Protein AF-A0A0N8TEY8-F1 (afdb_monomer_lite)

Sequence (228 aa):
MINLPGYLAIRTINGRNGEFNVGRLSTSIGEFVIKDALLDQYPEGKYRGDFAITEIRPSYYTNGGRLVVEIRARLDTRDTTSRMKRVLEQSGLKVAVLRASVDTARREDWILDQVDRGVDVLITNPELVKTGLDLLDFPTIAFMQTGYNVYTVQQAARRSWRIGQKQDVRVIFFGYIGSSQITCLQLMAKKIAVSQSTSGDVPESGLDSLNQDGDSVEMALARQIINA

pLDDT: mean 83.84, std 11.16, range [43.53, 95.44]

Foldseek 3Di:
DDKFWWKWFWDWDQDPVGIAIKIWTQTPVGIATEDDRVSRVDDGDMDTDIWAWPDWDWDWDDDPNDIDIGIHTYTPDPPCVVVVCVVVVVVVFAEDEDDPVQDLVCSQVVVVVCVVVVGPYYHYDLVSQLDDAADCVCLEAEAAAQPQDLSSNVSSQCRNPDPPRDDHHHYHYDDDPPDVRLVSLLVSLVVNCVVCLVVVHHPDDPSVVSVPPDDDPSRVVVVVVVVD

Organism: NCBI:txid251720

Secondary structure (DSSP, 8-state):
-EEEEEEEEEEEEEETTEEEEEEEEEETTEEEEE--GGGGGS-SEEEEEEEEEEEEEEEEEEETTEEEEEEEEEEPP--HHHHHHHHHHHTT--EEEE-TTS-GGGHHHHHHHHHHTT-SEEEE-HHHHSSS---TT--EEEES---S-HHHHHHHHTSSSSTT--SPPEEEE---TTSHHHHHHHHHHHHHHHHHHHTT----STTGGG--S---HHHHHHHHHHT-

InterPro domains:
  IPR021693 Protein of unknown function DUF3275 [PF11679] (2-77)
  IPR027417 P-loop containing nucleoside triphosphate hydrolase [G3DSA:3.40.50.300] (59-199)
  IPR027417 P-loop containing nucleoside triphosphate hydrolase [SSF52540] (76-211)

Structure (mmCIF, N/CA/C/O backbone):
data_AF-A0A0N8TEY8-F1
#
_entry.id   AF-A0A0N8TEY8-F1
#
loop_
_atom_site.group_PDB
_atom_site.id
_atom_site.type_symbol
_atom_site.label_atom_id
_atom_site.label_alt_id
_atom_site.label_comp_id
_atom_site.label_asym_id
_atom_site.label_entity_id
_atom_site.label_seq_id
_atom_site.pdbx_PDB_ins_code
_atom_site.Cartn_x
_atom_site.Cartn_y
_atom_site.Cartn_z
_atom_site.occupancy
_atom_site.B_iso_or_equiv
_atom_site.auth_seq_id
_atom_site.auth_comp_id
_atom_site.auth_asym_id
_atom_site.auth_atom_id
_atom_site.pdbx_PDB_model_num
ATOM 1 N N . MET A 1 1 ? 0.707 11.554 -14.273 1.00 69.00 1 MET A N 1
ATOM 2 C CA . MET A 1 1 ? 0.506 10.100 -14.433 1.00 69.00 1 MET A CA 1
ATOM 3 C C . MET A 1 1 ? -0.574 9.893 -15.477 1.00 69.00 1 MET A C 1
ATOM 5 O O . MET A 1 1 ? -1.641 10.477 -15.332 1.00 69.00 1 MET A O 1
ATOM 9 N N . ILE A 1 2 ? -0.278 9.148 -16.540 1.00 82.06 2 ILE A N 1
ATOM 10 C CA . ILE A 1 2 ? -1.208 8.876 -17.645 1.00 82.06 2 ILE A CA 1
ATOM 11 C C . ILE A 1 2 ? -1.403 7.359 -17.712 1.00 82.06 2 ILE A C 1
ATOM 13 O O . ILE A 1 2 ? -0.417 6.635 -17.810 1.00 82.06 2 ILE A O 1
ATOM 17 N N . ASN A 1 3 ? -2.646 6.879 -17.645 1.00 81.69 3 ASN A N 1
ATOM 18 C CA . ASN A 1 3 ? -2.967 5.458 -17.800 1.00 81.69 3 ASN A CA 1
ATOM 19 C C . ASN A 1 3 ? -3.354 5.182 -19.245 1.00 81.69 3 ASN A C 1
ATOM 21 O O . ASN A 1 3 ? -4.289 5.803 -19.752 1.00 81.69 3 ASN A O 1
ATOM 25 N N . LEU A 1 4 ? -2.646 4.263 -19.897 1.00 84.38 4 LEU A N 1
ATOM 26 C CA . LEU A 1 4 ? -2.875 3.952 -21.302 1.00 84.38 4 LEU A CA 1
ATOM 27 C C . LEU A 1 4 ? -2.930 2.445 -21.546 1.00 84.38 4 LEU A C 1
ATOM 29 O O . LEU A 1 4 ? -2.025 1.731 -21.102 1.00 84.38 4 LEU A O 1
ATOM 33 N N . PRO A 1 5 ? -3.932 1.958 -22.296 1.00 85.56 5 PRO A N 1
ATOM 34 C CA . PRO A 1 5 ? -3.930 0.586 -22.771 1.00 85.56 5 PRO A CA 1
ATOM 35 C C . PRO A 1 5 ? -2.787 0.383 -23.769 1.00 85.56 5 PRO A C 1
ATOM 37 O O . PRO A 1 5 ? -2.484 1.254 -24.593 1.00 85.56 5 PRO A O 1
ATOM 40 N N . GLY A 1 6 ? -2.159 -0.787 -23.724 1.00 90.44 6 GLY A N 1
ATOM 41 C CA . GLY A 1 6 ? -1.046 -1.095 -24.609 1.00 90.44 6 GLY A CA 1
ATOM 42 C C . GLY A 1 6 ? -0.527 -2.522 -24.510 1.00 90.44 6 GLY A C 1
ATOM 43 O O . GLY A 1 6 ? -1.145 -3.413 -23.916 1.00 90.44 6 GLY A O 1
ATOM 44 N N . TYR A 1 7 ? 0.646 -2.717 -25.103 1.00 92.94 7 TYR A N 1
ATOM 45 C CA . TYR A 1 7 ? 1.414 -3.955 -25.046 1.00 92.94 7 TYR A CA 1
ATOM 46 C C . TYR A 1 7 ? 2.829 -3.659 -24.557 1.00 92.94 7 TYR A C 1
ATOM 48 O O . TYR A 1 7 ? 3.525 -2.829 -25.138 1.00 92.94 7 TYR A O 1
ATOM 56 N N . LEU A 1 8 ? 3.266 -4.360 -23.516 1.00 92.81 8 LEU A N 1
ATOM 57 C CA . LEU A 1 8 ? 4.643 -4.361 -23.040 1.00 92.81 8 LEU A CA 1
ATOM 58 C C . LEU A 1 8 ? 5.326 -5.639 -23.527 1.00 92.81 8 LEU A C 1
ATOM 60 O O . LEU A 1 8 ? 4.990 -6.737 -23.087 1.00 92.81 8 LEU A O 1
ATOM 64 N N . ALA A 1 9 ? 6.271 -5.500 -24.450 1.00 95.06 9 ALA A N 1
ATOM 65 C CA . ALA A 1 9 ? 7.142 -6.589 -24.872 1.00 95.06 9 ALA A CA 1
ATOM 66 C C . ALA A 1 9 ? 8.411 -6.574 -24.016 1.00 95.06 9 ALA A C 1
ATOM 68 O O . ALA A 1 9 ? 9.166 -5.607 -24.072 1.00 95.06 9 ALA A O 1
ATOM 69 N N . ILE A 1 10 ? 8.637 -7.622 -23.232 1.00 94.69 10 ILE A N 1
ATOM 70 C CA . ILE A 1 10 ? 9.832 -7.797 -22.403 1.00 94.69 10 ILE A CA 1
ATOM 71 C C . ILE A 1 10 ? 10.783 -8.737 -23.136 1.00 94.69 10 ILE A C 1
ATOM 73 O O . ILE A 1 10 ? 10.339 -9.774 -23.625 1.00 94.69 10 ILE A O 1
ATOM 77 N N . ARG A 1 11 ? 12.062 -8.366 -23.218 1.00 93.12 11 ARG A N 1
ATOM 78 C CA . ARG A 1 11 ? 13.148 -9.206 -23.740 1.00 93.12 11 ARG A CA 1
ATOM 79 C C . ARG A 1 11 ? 14.303 -9.257 -22.757 1.00 93.12 11 ARG A C 1
ATOM 81 O O . ARG A 1 11 ? 14.664 -8.211 -22.208 1.00 93.12 11 ARG A O 1
ATOM 88 N N . THR A 1 12 ? 14.910 -10.426 -22.611 1.00 91.25 12 THR A N 1
ATOM 89 C CA . THR A 1 12 ? 16.124 -10.588 -21.812 1.00 91.25 12 THR A CA 1
ATOM 90 C C . THR A 1 12 ? 17.348 -10.233 -22.655 1.00 91.25 12 THR A C 1
ATOM 92 O O . THR A 1 12 ? 17.503 -10.672 -23.795 1.00 91.25 12 THR A O 1
ATOM 95 N N . ILE A 1 13 ? 18.216 -9.379 -22.116 1.00 87.88 13 ILE A N 1
ATOM 96 C CA . ILE A 1 13 ? 19.463 -8.947 -22.745 1.00 87.88 13 ILE A CA 1
ATOM 97 C C . ILE A 1 13 ? 20.633 -9.446 -21.906 1.00 87.88 13 ILE A C 1
ATOM 99 O O . ILE A 1 13 ? 20.712 -9.199 -20.705 1.00 87.88 13 ILE A O 1
ATOM 103 N N . ASN A 1 14 ? 21.583 -10.092 -22.577 1.00 85.25 14 ASN A N 1
ATOM 104 C CA . ASN A 1 14 ? 22.849 -10.500 -21.989 1.00 85.25 14 ASN A CA 1
ATOM 105 C C . ASN A 1 14 ? 23.815 -9.310 -21.923 1.00 85.25 14 ASN A C 1
ATOM 107 O O . ASN A 1 14 ? 24.367 -8.876 -22.938 1.00 85.25 14 ASN A O 1
ATOM 111 N N . GLY A 1 15 ? 23.976 -8.745 -20.727 1.00 78.44 15 GLY A N 1
ATOM 112 C CA . GLY A 1 15 ? 24.878 -7.632 -20.453 1.00 78.44 15 GLY A CA 1
ATOM 113 C C . GLY A 1 15 ? 26.229 -8.068 -19.899 1.00 78.44 15 GLY A C 1
ATOM 114 O O . GLY A 1 15 ? 26.442 -9.207 -19.497 1.00 78.44 15 GLY A O 1
ATOM 115 N N . ARG A 1 16 ? 27.145 -7.100 -19.784 1.00 76.25 16 ARG A N 1
ATOM 116 C CA . ARG A 1 16 ? 28.464 -7.302 -19.157 1.00 76.25 16 ARG A CA 1
ATOM 117 C C . ARG A 1 16 ? 28.375 -7.751 -17.689 1.00 76.25 16 ARG A C 1
ATOM 119 O O . ARG A 1 16 ? 29.285 -8.416 -17.214 1.00 76.25 16 ARG A O 1
ATOM 126 N N . ASN A 1 17 ? 27.292 -7.386 -17.001 1.00 77.12 17 ASN A N 1
ATOM 127 C CA . ASN A 1 17 ? 27.056 -7.677 -15.583 1.00 77.12 17 ASN A CA 1
ATOM 128 C C . ASN A 1 17 ? 26.003 -8.784 -15.365 1.00 77.12 17 ASN A C 1
ATOM 130 O O . ASN A 1 17 ? 25.487 -8.905 -14.259 1.00 77.12 17 ASN A O 1
ATOM 134 N N . GLY A 1 18 ? 25.666 -9.556 -16.404 1.00 80.12 18 GLY A N 1
ATOM 135 C CA . GLY A 1 18 ? 24.629 -10.590 -16.360 1.00 80.12 18 GLY A CA 1
ATOM 136 C C . GLY A 1 18 ? 23.386 -10.250 -17.182 1.00 80.12 18 GLY A C 1
ATOM 137 O O . GLY A 1 18 ? 23.342 -9.243 -17.899 1.00 80.12 18 GLY A O 1
ATOM 138 N N . GLU A 1 19 ? 22.393 -11.130 -17.100 1.00 85.19 19 GLU A N 1
ATOM 139 C CA . GLU A 1 19 ? 21.104 -10.989 -17.776 1.00 85.19 19 GLU A CA 1
ATOM 140 C C . GLU A 1 19 ? 20.237 -9.925 -17.102 1.00 85.19 19 GLU A C 1
ATOM 142 O O . GLU A 1 19 ? 20.157 -9.853 -15.877 1.00 85.19 19 GLU A O 1
ATOM 147 N N . PHE A 1 20 ? 19.587 -9.095 -17.913 1.00 86.50 20 PHE A N 1
ATOM 148 C CA . PHE A 1 20 ? 18.603 -8.118 -17.454 1.00 86.50 20 PHE A CA 1
ATOM 149 C C . PHE A 1 20 ? 17.497 -7.951 -18.494 1.00 86.50 20 PHE A C 1
ATOM 151 O O . PHE A 1 20 ? 17.720 -8.109 -19.697 1.00 86.50 20 PHE A O 1
ATOM 158 N N . ASN A 1 21 ? 16.304 -7.586 -18.047 1.00 89.69 21 ASN A N 1
ATOM 159 C CA . ASN A 1 21 ? 15.139 -7.421 -18.898 1.00 89.69 21 ASN A CA 1
ATOM 160 C C . ASN A 1 21 ? 14.963 -5.969 -19.349 1.00 89.69 21 ASN A C 1
ATOM 162 O O . ASN A 1 21 ? 15.051 -5.013 -18.576 1.00 89.69 21 ASN A O 1
ATOM 166 N N . VAL A 1 22 ? 14.647 -5.799 -20.633 1.00 90.06 22 VAL A N 1
ATOM 167 C CA . VAL A 1 22 ? 14.260 -4.511 -21.220 1.00 90.06 22 VAL A CA 1
ATOM 168 C C . VAL A 1 22 ? 12.859 -4.616 -21.797 1.00 90.06 22 VAL A C 1
ATOM 170 O O . VAL A 1 22 ? 12.526 -5.567 -22.504 1.00 90.06 22 VAL A O 1
ATOM 173 N N . GLY A 1 23 ? 12.037 -3.613 -21.501 1.00 93.31 23 GLY A N 1
ATOM 174 C CA . GLY A 1 23 ? 10.658 -3.526 -21.954 1.00 93.31 23 GLY A CA 1
ATOM 175 C C . GLY A 1 23 ? 10.503 -2.540 -23.108 1.00 93.31 23 GLY A C 1
ATOM 176 O O . GLY A 1 23 ? 11.083 -1.456 -23.094 1.00 93.31 23 GLY A O 1
ATOM 177 N N . ARG A 1 24 ? 9.671 -2.876 -24.091 1.00 94.88 24 ARG A N 1
ATOM 178 C CA . ARG A 1 24 ? 9.168 -1.940 -25.102 1.00 94.88 24 ARG A CA 1
ATOM 179 C C . ARG A 1 24 ? 7.660 -1.823 -24.947 1.00 94.88 24 ARG A C 1
ATOM 181 O O . ARG A 1 24 ? 6.934 -2.790 -25.175 1.00 94.88 24 ARG A O 1
ATOM 188 N N . LEU A 1 25 ? 7.208 -0.652 -24.519 1.00 93.94 25 LEU A N 1
ATOM 189 C CA . LEU A 1 25 ? 5.806 -0.337 -24.300 1.00 93.94 25 LEU A CA 1
ATOM 190 C C . LEU A 1 25 ? 5.230 0.315 -25.558 1.00 93.94 25 LEU A C 1
ATOM 192 O O . LEU A 1 25 ? 5.693 1.372 -25.966 1.00 93.94 25 LEU A O 1
ATOM 196 N N . SER A 1 26 ? 4.215 -0.299 -26.155 1.00 94.75 26 SER A N 1
ATOM 197 C CA . SER A 1 26 ? 3.462 0.243 -27.293 1.00 94.75 26 SER A CA 1
ATOM 198 C C . SER A 1 26 ? 2.074 0.676 -26.830 1.00 94.75 26 SER A C 1
ATOM 200 O O . SER A 1 26 ? 1.320 -0.145 -26.305 1.00 94.75 26 SER A O 1
ATOM 202 N N . THR A 1 27 ? 1.735 1.949 -27.024 1.00 92.81 27 THR A N 1
ATOM 203 C CA . THR A 1 27 ? 0.442 2.549 -26.643 1.00 92.81 27 THR A CA 1
ATOM 204 C C . THR A 1 27 ? -0.126 3.379 -27.792 1.00 92.81 27 THR A C 1
ATOM 206 O O . THR A 1 27 ? 0.544 3.593 -28.801 1.00 92.81 27 THR A O 1
ATOM 209 N N . SER A 1 28 ? -1.343 3.900 -27.628 1.00 89.81 28 SER A N 1
ATOM 210 C CA . SER A 1 28 ? -1.969 4.806 -28.601 1.00 89.81 28 SER A CA 1
ATOM 211 C C . SER A 1 28 ? -1.199 6.110 -28.840 1.00 89.81 28 SER A C 1
ATOM 213 O O . SER A 1 28 ? -1.369 6.716 -29.893 1.00 89.81 28 SER A O 1
ATOM 215 N N . ILE A 1 29 ? -0.363 6.547 -27.893 1.00 89.00 29 ILE A N 1
ATOM 216 C CA . ILE A 1 29 ? 0.402 7.800 -28.005 1.00 89.00 29 ILE A CA 1
ATOM 217 C C . ILE A 1 29 ? 1.840 7.584 -28.497 1.00 89.00 29 ILE A C 1
ATOM 219 O O . ILE A 1 29 ? 2.580 8.553 -28.649 1.00 89.00 29 ILE A O 1
ATOM 223 N N . GLY A 1 30 ? 2.254 6.331 -28.714 1.00 90.38 30 GLY A N 1
ATOM 224 C CA . GLY A 1 30 ? 3.584 5.996 -29.216 1.00 90.38 30 GLY A CA 1
ATOM 225 C C . GLY A 1 30 ? 4.227 4.778 -28.557 1.00 90.38 30 GLY A C 1
ATOM 226 O O . GLY A 1 30 ? 3.621 4.070 -27.742 1.00 90.38 30 GLY A O 1
ATOM 227 N N . GLU A 1 31 ? 5.485 4.553 -28.938 1.00 93.31 31 GLU A N 1
ATOM 228 C CA . GLU A 1 31 ? 6.351 3.510 -28.395 1.00 93.31 31 GLU A CA 1
ATOM 229 C C . GLU A 1 31 ? 7.403 4.086 -27.448 1.00 93.31 31 GLU A C 1
ATOM 231 O O . GLU A 1 31 ? 8.079 5.068 -27.761 1.00 93.31 31 GLU A O 1
ATOM 236 N N . PHE A 1 32 ? 7.595 3.416 -26.316 1.00 94.12 32 PHE A N 1
ATOM 237 C CA . PHE A 1 32 ? 8.508 3.837 -25.265 1.00 94.12 32 PHE A CA 1
ATOM 238 C C . PHE A 1 32 ? 9.402 2.686 -24.812 1.00 94.12 32 PHE A C 1
ATOM 240 O O . PHE A 1 32 ? 8.958 1.544 -24.673 1.00 94.12 32 PHE A O 1
ATOM 247 N N . VAL A 1 33 ? 10.665 2.993 -24.528 1.00 93.81 33 VAL A N 1
ATOM 248 C CA . VAL A 1 33 ? 11.601 2.051 -23.907 1.00 93.81 33 VAL A CA 1
ATOM 249 C C . VAL A 1 33 ? 11.453 2.117 -22.388 1.00 93.81 33 VAL A C 1
ATOM 251 O O . VAL A 1 33 ? 11.553 3.188 -21.788 1.00 93.81 33 VAL A O 1
ATOM 254 N N . ILE A 1 34 ? 11.250 0.965 -21.758 1.00 91.38 34 ILE A N 1
ATOM 255 C CA . ILE A 1 34 ? 11.172 0.800 -20.309 1.00 91.38 34 ILE A CA 1
ATOM 256 C C . ILE A 1 34 ? 12.443 0.088 -19.844 1.00 91.38 34 ILE A C 1
ATOM 258 O O . ILE A 1 34 ? 12.718 -1.045 -20.240 1.00 91.38 34 ILE A O 1
ATOM 262 N N . LYS A 1 35 ? 13.220 0.763 -18.997 1.00 86.50 35 LYS A N 1
ATOM 263 C CA . LYS A 1 35 ? 14.381 0.193 -18.301 1.00 86.50 35 LYS A CA 1
ATOM 264 C C . LYS A 1 35 ? 14.139 0.343 -16.808 1.00 86.50 35 LYS A C 1
ATOM 266 O O . LYS A 1 35 ? 14.416 1.399 -16.243 1.00 86.50 35 LYS A O 1
ATOM 271 N N . ASP A 1 36 ? 13.556 -0.692 -16.223 1.00 82.31 36 ASP A N 1
ATOM 272 C CA . ASP A 1 36 ? 13.189 -0.761 -14.814 1.00 82.31 36 ASP A CA 1
ATOM 273 C C . ASP A 1 36 ? 13.592 -2.139 -14.280 1.00 82.31 36 ASP A C 1
ATOM 275 O O . ASP A 1 36 ? 13.306 -3.145 -14.926 1.00 82.31 36 ASP A O 1
ATOM 279 N N . ALA A 1 37 ? 14.243 -2.181 -13.117 1.00 78.12 37 ALA A N 1
ATOM 280 C CA . ALA A 1 37 ? 14.671 -3.426 -12.476 1.00 78.12 37 ALA A CA 1
ATOM 281 C C . ALA A 1 37 ? 13.483 -4.339 -12.120 1.00 78.12 37 ALA A C 1
ATOM 283 O O . ALA A 1 37 ? 13.629 -5.551 -11.997 1.00 78.12 37 ALA A O 1
ATOM 284 N N . LEU A 1 38 ? 12.273 -3.785 -11.994 1.00 77.75 38 LEU A N 1
ATOM 285 C CA . LEU A 1 38 ? 11.064 -4.584 -11.796 1.00 77.75 38 LEU A CA 1
ATOM 286 C C . LEU A 1 38 ? 10.736 -5.483 -12.998 1.00 77.75 38 LEU A C 1
ATOM 288 O O . LEU A 1 38 ? 10.003 -6.457 -12.828 1.00 77.75 38 LEU A O 1
ATOM 292 N N . LEU A 1 39 ? 11.260 -5.191 -14.195 1.00 85.06 39 LEU A N 1
ATOM 293 C CA . LEU A 1 39 ? 11.062 -6.044 -15.371 1.00 85.06 39 LEU A CA 1
ATOM 294 C C . LEU A 1 39 ? 11.750 -7.404 -15.231 1.00 85.06 39 LEU A C 1
ATOM 296 O O . LEU A 1 39 ? 11.280 -8.365 -15.835 1.00 85.06 39 LEU A O 1
ATOM 300 N N . ASP A 1 40 ? 12.798 -7.509 -14.412 1.00 81.88 40 ASP A N 1
ATOM 301 C CA . ASP A 1 40 ? 13.537 -8.760 -14.181 1.00 81.88 40 ASP A CA 1
ATOM 302 C C . ASP A 1 40 ? 12.677 -9.824 -13.474 1.00 81.88 40 ASP A C 1
ATOM 304 O O . ASP A 1 40 ? 12.981 -11.011 -13.511 1.00 81.88 40 ASP A O 1
ATOM 308 N N . GLN A 1 41 ? 11.556 -9.416 -12.871 1.00 81.06 41 GLN A N 1
ATOM 309 C CA . GLN A 1 41 ? 10.598 -10.318 -12.223 1.00 81.06 41 GLN A CA 1
ATOM 310 C C . GLN A 1 41 ? 9.630 -10.989 -13.208 1.00 81.06 41 GLN A C 1
ATOM 312 O O . GLN A 1 41 ? 8.879 -11.882 -12.817 1.00 81.06 41 GLN A O 1
ATOM 317 N N . TYR A 1 42 ? 9.596 -10.544 -14.466 1.00 82.44 42 TYR A N 1
ATOM 318 C CA . TYR A 1 42 ? 8.676 -11.049 -15.480 1.00 82.44 42 TYR A CA 1
ATOM 319 C C . TYR A 1 42 ? 9.434 -11.874 -16.524 1.00 82.44 42 TYR A C 1
ATOM 321 O O . TYR A 1 42 ? 10.459 -11.413 -17.024 1.00 82.44 42 TYR A O 1
ATOM 329 N N . PRO A 1 43 ? 8.923 -13.054 -16.920 1.00 85.06 43 PRO A N 1
ATOM 330 C CA . PRO A 1 43 ? 9.484 -13.803 -18.040 1.00 85.06 43 PRO A CA 1
ATOM 331 C C . PRO A 1 43 ? 9.506 -12.987 -19.341 1.00 85.06 43 PRO A C 1
ATOM 333 O O . PRO A 1 43 ? 8.655 -12.116 -19.556 1.00 85.06 43 PRO A O 1
ATOM 336 N N . GLU A 1 44 ? 10.431 -13.304 -20.246 1.00 92.00 44 GLU A N 1
ATOM 337 C CA . GLU A 1 44 ? 10.402 -12.770 -21.611 1.00 92.00 44 GLU A CA 1
ATOM 338 C C . GLU A 1 44 ? 9.060 -13.102 -22.287 1.00 92.00 44 GLU A C 1
ATOM 340 O O . GLU A 1 44 ? 8.557 -14.225 -22.217 1.00 92.00 44 GLU A O 1
ATOM 345 N N . GLY A 1 45 ? 8.441 -12.102 -22.919 1.00 90.94 45 GLY A N 1
ATOM 346 C CA . GLY A 1 45 ? 7.111 -12.260 -23.493 1.00 90.94 45 GLY A CA 1
ATOM 347 C C . GLY A 1 45 ? 6.393 -10.948 -23.789 1.00 90.94 45 GLY A C 1
ATOM 348 O O . GLY A 1 45 ? 6.920 -9.851 -23.600 1.00 90.94 45 GLY A O 1
ATOM 349 N N . LYS A 1 46 ? 5.156 -11.064 -24.282 1.00 91.31 46 LYS A N 1
ATOM 350 C CA . LYS A 1 46 ? 4.274 -9.924 -24.562 1.00 91.31 46 LYS A CA 1
ATOM 351 C C . LYS A 1 46 ? 3.141 -9.874 -23.545 1.00 91.31 46 LYS A C 1
ATOM 353 O O . LYS A 1 46 ? 2.370 -10.820 -23.422 1.00 91.31 46 LYS A O 1
ATOM 358 N N . TYR A 1 47 ? 2.999 -8.730 -22.892 1.00 88.50 47 TYR A N 1
ATOM 359 C CA . TYR A 1 47 ? 2.014 -8.485 -21.848 1.00 88.50 47 TYR A CA 1
ATOM 360 C C . TYR A 1 47 ? 1.046 -7.399 -22.30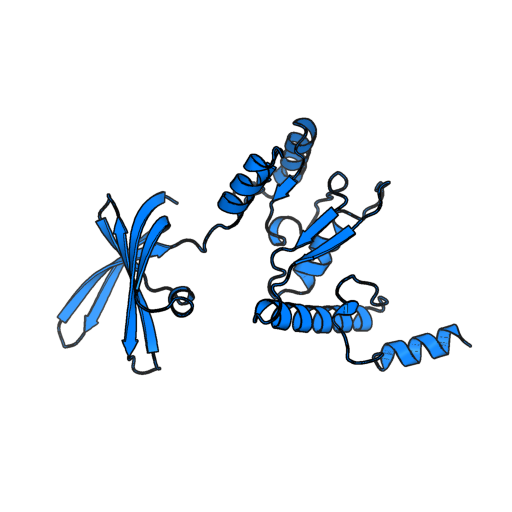0 1.00 88.50 47 TYR A C 1
ATOM 362 O O . TYR A 1 47 ? 1.453 -6.271 -22.569 1.00 88.50 47 TYR A O 1
ATOM 370 N N . ARG A 1 48 ? -0.245 -7.723 -22.385 1.00 89.44 48 ARG A N 1
ATOM 371 C CA . ARG A 1 48 ? -1.301 -6.743 -22.669 1.00 89.44 48 ARG A CA 1
ATOM 372 C C . ARG A 1 48 ? -1.851 -6.185 -21.359 1.00 89.44 48 ARG A C 1
ATOM 374 O O . ARG A 1 48 ? -2.087 -6.949 -20.424 1.00 89.44 48 ARG A O 1
ATOM 381 N N . GLY A 1 49 ? -2.099 -4.882 -21.300 1.00 84.50 49 GLY A N 1
ATOM 382 C CA . GLY A 1 49 ? -2.729 -4.270 -20.134 1.00 84.50 49 GLY A CA 1
ATOM 383 C C . GLY A 1 49 ? -2.810 -2.755 -20.210 1.00 84.50 49 GLY A C 1
ATOM 384 O O . GLY A 1 49 ? -2.442 -2.153 -21.218 1.00 84.50 49 GLY A O 1
ATOM 385 N N . ASP A 1 50 ? -3.286 -2.168 -19.118 1.00 82.25 50 ASP A N 1
ATOM 386 C CA . ASP A 1 50 ? -3.226 -0.731 -18.880 1.00 82.25 50 ASP A CA 1
ATOM 387 C C . ASP A 1 50 ? -1.935 -0.402 -18.132 1.00 82.25 50 ASP A C 1
ATOM 389 O O . ASP A 1 50 ? -1.630 -0.998 -17.093 1.00 82.25 50 ASP A O 1
ATOM 393 N N . PHE A 1 51 ? -1.171 0.542 -18.670 1.00 85.19 51 PHE A N 1
ATOM 394 C CA . PHE A 1 51 ? 0.126 0.943 -18.150 1.00 85.19 51 PHE A CA 1
ATOM 395 C C . PHE A 1 51 ? 0.056 2.375 -17.633 1.00 85.19 51 PHE A C 1
ATOM 397 O O . PHE A 1 51 ? -0.274 3.302 -18.374 1.00 85.19 51 PHE A O 1
ATOM 404 N N . ALA A 1 52 ? 0.380 2.542 -16.353 1.00 84.06 52 ALA A N 1
ATOM 405 C CA . ALA A 1 52 ? 0.522 3.844 -15.726 1.00 84.06 52 ALA A CA 1
ATOM 406 C C . ALA A 1 52 ? 1.902 4.411 -16.063 1.00 84.06 52 ALA A C 1
ATOM 408 O O . ALA A 1 52 ? 2.918 3.888 -15.611 1.00 84.06 52 ALA A O 1
ATOM 409 N N . ILE A 1 53 ? 1.950 5.469 -16.867 1.00 87.75 53 ILE A N 1
ATOM 410 C CA . ILE A 1 53 ? 3.182 6.182 -17.202 1.00 87.75 53 ILE A CA 1
ATOM 411 C C . ILE A 1 53 ? 3.308 7.386 -16.268 1.00 87.75 53 ILE A C 1
ATOM 413 O O . ILE A 1 53 ? 2.449 8.277 -16.246 1.00 87.75 53 ILE A O 1
ATOM 417 N N . THR A 1 54 ? 4.377 7.416 -15.478 1.00 87.88 54 THR A N 1
ATOM 418 C CA . THR A 1 54 ? 4.658 8.520 -14.545 1.00 87.88 54 THR A CA 1
ATOM 419 C C . THR A 1 54 ? 5.465 9.627 -15.205 1.00 87.88 54 THR A C 1
ATOM 421 O O . THR A 1 54 ? 5.225 10.800 -14.929 1.00 87.88 54 THR A O 1
ATOM 424 N N . GLU A 1 55 ? 6.365 9.263 -16.114 1.00 87.81 55 GLU A N 1
ATOM 425 C CA . GLU A 1 55 ? 7.323 10.167 -16.744 1.00 87.81 55 GLU A CA 1
ATOM 426 C C . GLU A 1 55 ? 7.636 9.683 -18.165 1.00 87.81 55 GLU A C 1
ATOM 428 O O . GLU A 1 55 ? 7.831 8.485 -18.377 1.00 87.81 55 GLU A O 1
ATOM 433 N N . ILE A 1 56 ? 7.717 10.610 -19.125 1.00 92.12 56 ILE A N 1
ATOM 434 C CA . ILE A 1 56 ? 8.234 10.370 -20.479 1.00 92.12 56 ILE A CA 1
ATOM 435 C C . ILE A 1 56 ? 9.407 11.321 -20.686 1.00 92.12 56 ILE A C 1
ATOM 437 O O . ILE A 1 56 ? 9.265 12.528 -20.494 1.00 92.12 56 ILE A O 1
ATOM 441 N N . ARG A 1 57 ? 10.564 10.788 -21.081 1.00 92.44 57 ARG A N 1
ATOM 442 C CA . ARG A 1 57 ? 11.774 11.584 -21.302 1.00 92.44 57 ARG A CA 1
ATOM 443 C C . ARG A 1 57 ? 12.619 11.044 -22.453 1.00 92.44 57 ARG A C 1
ATOM 445 O O . ARG A 1 57 ? 12.722 9.824 -22.607 1.00 92.44 57 ARG A O 1
ATOM 452 N N . PRO A 1 58 ? 13.280 11.910 -23.233 1.00 92.50 58 PRO A N 1
ATOM 453 C CA . PRO A 1 58 ? 14.322 11.463 -24.140 1.00 92.50 58 PRO A CA 1
ATOM 454 C C . PRO A 1 58 ? 15.539 10.978 -23.340 1.00 92.50 58 PRO A C 1
ATOM 456 O O . PRO A 1 58 ? 15.885 11.517 -22.288 1.00 92.50 58 PRO A O 1
ATOM 459 N N . SER A 1 59 ? 16.204 9.950 -23.845 1.00 91.19 59 SER A N 1
ATOM 460 C CA . SER A 1 59 ? 17.498 9.484 -23.361 1.00 91.19 59 SER A CA 1
ATOM 461 C C . SER A 1 59 ? 18.390 9.210 -24.558 1.00 91.19 59 SER A C 1
ATOM 463 O O . SER A 1 59 ? 17.913 8.805 -25.615 1.00 91.19 59 SER A O 1
ATOM 465 N N . TYR A 1 60 ? 19.687 9.436 -24.400 1.00 91.25 60 TYR A N 1
ATOM 466 C CA . TYR A 1 60 ? 20.661 9.176 -25.443 1.00 91.25 60 TYR A CA 1
ATOM 467 C C . TYR A 1 60 ? 21.841 8.395 -24.880 1.00 91.25 60 TYR A C 1
ATOM 469 O O . TYR A 1 60 ? 22.187 8.521 -23.704 1.00 91.25 60 TYR A O 1
ATOM 477 N N . TYR A 1 61 ? 22.444 7.563 -25.717 1.00 87.62 61 TYR A N 1
ATOM 478 C CA . TYR A 1 61 ? 23.678 6.859 -25.399 1.00 87.62 61 TYR A CA 1
ATOM 479 C C . TYR A 1 61 ? 24.474 6.590 -26.671 1.00 87.62 61 TYR A C 1
ATOM 481 O O . TYR A 1 61 ? 23.918 6.505 -27.766 1.00 87.62 61 TYR A O 1
ATOM 489 N N . THR A 1 62 ? 25.784 6.435 -26.520 1.00 88.25 62 THR A N 1
ATOM 490 C CA . THR A 1 62 ? 26.669 6.086 -27.629 1.00 88.25 62 THR A CA 1
ATOM 491 C C . THR A 1 62 ? 26.969 4.595 -27.577 1.00 88.25 62 THR A C 1
ATOM 493 O O . THR A 1 62 ? 27.361 4.080 -26.532 1.00 88.25 62 THR A O 1
ATOM 496 N N . ASN A 1 63 ? 26.792 3.891 -28.692 1.00 84.31 63 ASN A N 1
ATOM 497 C CA . ASN A 1 63 ? 27.155 2.480 -28.810 1.00 84.31 63 ASN A CA 1
ATOM 498 C C . ASN A 1 63 ? 27.773 2.208 -30.184 1.00 84.31 63 ASN A C 1
ATOM 500 O O . ASN A 1 63 ? 27.193 2.579 -31.203 1.00 84.31 63 ASN A O 1
ATOM 504 N N . GLY A 1 64 ? 28.954 1.583 -30.218 1.00 82.56 64 GLY A N 1
ATOM 505 C CA . GLY A 1 64 ? 29.646 1.239 -31.468 1.00 82.56 64 GLY A CA 1
ATOM 506 C C . GLY A 1 64 ? 29.873 2.431 -32.409 1.00 82.56 64 GLY A C 1
ATOM 507 O O . GLY A 1 64 ? 29.672 2.305 -33.612 1.00 82.56 64 GLY A O 1
ATOM 508 N N . GLY A 1 65 ? 30.205 3.608 -31.864 1.00 89.50 65 GLY A N 1
ATOM 509 C CA . GLY A 1 65 ? 30.411 4.838 -32.644 1.00 89.50 65 GLY A CA 1
ATOM 510 C C . GLY A 1 65 ? 29.131 5.520 -33.147 1.00 89.50 65 GLY A C 1
ATOM 511 O O . GLY A 1 65 ? 29.219 6.488 -33.896 1.00 89.50 65 GLY A O 1
ATOM 512 N N . ARG A 1 66 ? 27.942 5.051 -32.746 1.00 90.06 66 ARG A N 1
ATOM 513 C CA . ARG A 1 66 ? 26.644 5.644 -33.110 1.00 90.06 66 ARG A CA 1
ATOM 514 C C . ARG A 1 66 ? 26.002 6.325 -31.905 1.00 90.06 66 ARG A C 1
ATOM 516 O O . ARG A 1 66 ? 26.003 5.749 -30.818 1.00 90.06 66 ARG A O 1
ATOM 523 N N . LEU A 1 67 ? 25.413 7.506 -32.109 1.00 90.31 67 LEU A N 1
ATOM 524 C CA . LEU A 1 67 ? 24.516 8.140 -31.141 1.00 90.31 67 LEU A CA 1
ATOM 525 C C . LEU A 1 67 ? 23.116 7.537 -31.297 1.00 90.31 67 LEU A C 1
ATOM 527 O O . LEU A 1 67 ? 22.507 7.640 -32.360 1.00 90.31 67 LEU A O 1
ATOM 531 N N . VAL A 1 68 ? 22.613 6.909 -30.242 1.00 89.00 68 VAL A N 1
ATOM 532 C CA . VAL A 1 68 ? 21.259 6.359 -30.180 1.00 89.00 68 VAL A CA 1
ATOM 533 C C . VAL A 1 68 ? 20.420 7.262 -29.291 1.00 89.00 68 VAL A C 1
ATOM 535 O O . VAL A 1 68 ? 20.810 7.535 -28.158 1.00 89.00 68 VAL A O 1
ATOM 538 N N . VAL A 1 69 ? 19.267 7.702 -29.794 1.00 90.75 69 VAL A N 1
ATOM 539 C CA . VAL A 1 69 ? 18.261 8.445 -29.027 1.00 90.75 69 VAL A CA 1
ATOM 540 C C . VAL A 1 69 ? 17.031 7.558 -28.872 1.00 90.75 69 VAL A C 1
ATOM 542 O O . VAL A 1 69 ? 16.518 7.022 -29.852 1.00 90.75 69 VAL A O 1
ATOM 545 N N . GLU A 1 70 ? 16.561 7.394 -27.642 1.00 91.38 70 GLU A N 1
ATOM 546 C CA . GLU A 1 70 ? 15.374 6.613 -27.303 1.00 91.38 70 GLU A CA 1
ATOM 547 C C . GLU A 1 70 ? 14.429 7.431 -26.420 1.00 91.38 70 GLU A C 1
ATOM 549 O O . GLU A 1 70 ? 14.859 8.144 -25.511 1.00 91.38 70 GLU A O 1
ATOM 554 N N . ILE A 1 71 ? 13.123 7.317 -26.663 1.00 93.00 71 ILE A N 1
ATOM 555 C CA . ILE A 1 71 ? 12.116 7.881 -25.764 1.00 93.00 71 ILE A CA 1
ATOM 556 C C . ILE A 1 71 ? 11.848 6.849 -24.674 1.00 93.00 71 ILE A C 1
ATOM 558 O O . ILE A 1 71 ? 11.366 5.748 -24.949 1.00 93.00 71 ILE A O 1
ATOM 562 N N . ARG A 1 72 ? 12.190 7.190 -23.431 1.00 92.31 72 ARG A N 1
ATOM 563 C CA . ARG A 1 72 ? 11.955 6.337 -22.269 1.00 92.31 72 ARG A CA 1
ATOM 564 C C . ARG A 1 72 ? 10.678 6.740 -21.560 1.00 92.31 72 ARG A C 1
ATOM 566 O O . ARG A 1 72 ? 10.433 7.928 -21.358 1.00 92.31 72 ARG A O 1
ATOM 573 N N . ALA A 1 73 ? 9.927 5.744 -21.116 1.00 90.31 73 ALA A N 1
ATOM 574 C CA . ALA A 1 73 ? 8.853 5.942 -20.158 1.00 90.31 73 ALA A CA 1
ATOM 575 C C . ALA A 1 73 ? 9.213 5.253 -18.841 1.00 90.31 73 ALA A C 1
ATOM 577 O O . ALA A 1 73 ? 9.815 4.176 -18.826 1.00 90.31 73 ALA A O 1
ATOM 578 N N . ARG A 1 74 ? 8.857 5.885 -17.725 1.00 86.38 74 ARG A N 1
ATOM 579 C CA . ARG A 1 74 ? 8.870 5.246 -16.412 1.00 86.38 74 ARG A CA 1
ATOM 580 C C . ARG A 1 74 ? 7.467 4.719 -16.146 1.00 86.38 74 ARG A C 1
ATOM 582 O O . ARG A 1 74 ? 6.506 5.492 -16.124 1.00 86.38 74 ARG A O 1
ATOM 589 N N . LEU A 1 75 ? 7.360 3.403 -15.990 1.00 83.44 75 LEU A N 1
ATOM 590 C CA . LEU A 1 75 ? 6.131 2.791 -15.509 1.00 83.44 75 LEU A CA 1
ATOM 591 C C . LEU A 1 75 ? 5.999 3.087 -14.020 1.00 83.44 75 LEU A C 1
ATOM 593 O O . LEU A 1 75 ? 6.988 3.065 -13.290 1.00 83.44 75 LEU A O 1
ATOM 597 N N . ASP A 1 76 ? 4.788 3.387 -13.575 1.00 73.31 76 ASP A N 1
ATOM 598 C CA . ASP A 1 76 ? 4.504 3.332 -12.153 1.00 73.31 76 ASP A CA 1
ATOM 599 C C . ASP A 1 76 ? 4.620 1.879 -11.683 1.00 73.31 76 ASP A C 1
ATOM 601 O O . ASP A 1 76 ? 4.225 0.939 -12.386 1.00 73.31 76 ASP A O 1
ATOM 605 N N . THR A 1 77 ? 5.125 1.694 -10.469 1.00 61.44 77 THR A N 1
ATOM 606 C CA . THR A 1 77 ? 4.921 0.450 -9.729 1.00 61.44 77 THR A CA 1
ATOM 607 C C . THR A 1 77 ? 3.435 0.120 -9.757 1.00 61.44 77 THR A C 1
ATOM 609 O O . THR A 1 77 ? 2.614 0.967 -9.417 1.00 61.44 77 THR A O 1
ATOM 612 N N . ARG A 1 78 ? 3.080 -1.094 -10.203 1.00 61.56 78 ARG A N 1
ATOM 61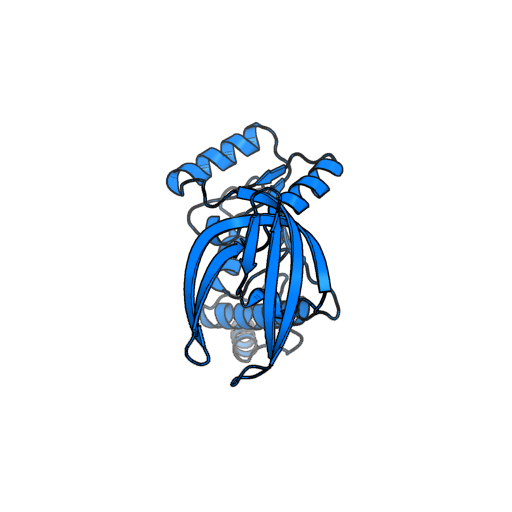3 C CA . ARG A 1 78 ? 1.683 -1.527 -10.363 1.00 61.56 78 ARG A CA 1
ATOM 614 C C . ARG A 1 78 ? 0.855 -1.133 -9.142 1.00 61.56 78 ARG A C 1
ATOM 616 O O . ARG A 1 78 ? 0.999 -1.730 -8.078 1.00 61.56 78 ARG A O 1
ATOM 623 N N . ASP A 1 79 ? -0.047 -0.175 -9.331 1.00 67.06 79 ASP A N 1
ATOM 624 C CA . ASP A 1 79 ? -1.012 0.194 -8.308 1.00 67.06 79 ASP A CA 1
ATOM 625 C C . ASP A 1 79 ? -2.026 -0.945 -8.133 1.00 67.06 79 ASP A C 1
ATOM 627 O O . ASP A 1 79 ? -3.008 -1.079 -8.870 1.00 67.06 79 ASP A O 1
ATOM 631 N N . THR A 1 80 ? -1.779 -1.800 -7.144 1.00 76.62 80 THR A N 1
ATOM 632 C CA . THR A 1 80 ? -2.684 -2.895 -6.788 1.00 76.62 80 THR A CA 1
ATOM 633 C C . THR A 1 80 ? -3.958 -2.391 -6.115 1.00 76.62 80 THR A C 1
ATOM 635 O O . THR A 1 80 ? -4.959 -3.114 -6.131 1.00 76.62 80 THR A O 1
ATOM 638 N N . THR A 1 81 ? -3.974 -1.155 -5.596 1.00 84.06 81 THR A N 1
ATOM 639 C CA . THR A 1 81 ? -5.131 -0.595 -4.880 1.00 84.06 81 THR A CA 1
ATOM 640 C C . THR A 1 81 ? -6.335 -0.456 -5.802 1.00 84.06 81 THR A C 1
ATOM 642 O O . THR A 1 81 ? -7.441 -0.816 -5.414 1.00 84.06 81 THR A O 1
ATOM 645 N N . SER A 1 82 ? -6.120 -0.049 -7.057 1.00 81.75 82 SER A N 1
ATOM 646 C CA . SER A 1 82 ? -7.190 0.115 -8.048 1.00 81.75 82 SER A CA 1
ATOM 647 C C . SER A 1 82 ? -7.868 -1.216 -8.397 1.00 81.75 82 SER A C 1
ATOM 649 O O . SER A 1 82 ? -9.094 -1.291 -8.498 1.00 81.75 82 SER A O 1
ATOM 651 N N . ARG A 1 83 ? -7.086 -2.297 -8.532 1.00 83.38 83 ARG A N 1
ATOM 652 C CA . ARG A 1 83 ? -7.630 -3.646 -8.754 1.00 83.38 83 ARG A CA 1
ATOM 653 C C . ARG A 1 83 ? -8.357 -4.160 -7.514 1.00 83.38 83 ARG A C 1
ATOM 655 O O . ARG A 1 83 ? -9.434 -4.729 -7.642 1.00 83.38 83 ARG A O 1
ATOM 662 N N . MET A 1 84 ? -7.768 -3.969 -6.335 1.00 86.62 84 MET A N 1
ATOM 663 C CA . MET A 1 84 ? -8.342 -4.429 -5.071 1.00 86.62 84 MET A CA 1
ATOM 664 C C . MET A 1 84 ? -9.664 -3.725 -4.768 1.00 86.62 84 MET A C 1
ATOM 666 O O . MET A 1 84 ? -10.640 -4.396 -4.450 1.00 86.62 84 MET A O 1
ATOM 670 N N . LYS A 1 85 ? -9.721 -2.407 -4.991 1.00 89.62 85 LYS A N 1
ATOM 671 C CA . LYS A 1 85 ? -10.950 -1.617 -4.924 1.00 89.62 85 LYS A CA 1
ATOM 672 C C . LYS A 1 85 ? -12.048 -2.237 -5.788 1.00 89.62 85 LYS A C 1
ATOM 674 O O . LYS A 1 85 ? -13.107 -2.557 -5.271 1.00 89.62 85 LYS A O 1
ATOM 679 N N . ARG A 1 86 ? -11.757 -2.502 -7.068 1.00 88.06 86 ARG A N 1
ATOM 680 C CA . ARG A 1 86 ? -12.724 -3.101 -8.002 1.00 88.06 86 ARG A CA 1
ATOM 681 C C . ARG A 1 86 ? -13.263 -4.450 -7.516 1.00 88.06 86 ARG A C 1
ATOM 683 O O . ARG A 1 86 ? -14.461 -4.677 -7.595 1.00 88.06 86 ARG A O 1
ATOM 690 N N . VAL A 1 87 ? -12.392 -5.343 -7.044 1.00 90.62 87 VAL A N 1
ATOM 691 C CA . VAL A 1 87 ? -12.793 -6.685 -6.574 1.00 90.62 87 VAL A CA 1
ATOM 692 C C . VAL A 1 87 ? -13.686 -6.598 -5.331 1.00 90.62 87 VAL A C 1
ATOM 694 O O . VAL A 1 87 ? -14.670 -7.327 -5.215 1.00 90.62 87 VAL A O 1
ATOM 697 N N . LEU A 1 88 ? -13.367 -5.687 -4.413 1.00 92.62 88 LEU A N 1
ATOM 698 C CA . LEU A 1 88 ? -14.143 -5.481 -3.192 1.00 92.62 88 LEU A CA 1
ATOM 699 C C . LEU A 1 88 ? -15.490 -4.797 -3.478 1.00 92.62 88 LEU A C 1
ATOM 701 O O . LEU A 1 88 ? -16.512 -5.238 -2.963 1.00 92.62 88 LEU A O 1
ATOM 705 N N . GLU A 1 89 ? -15.523 -3.803 -4.369 1.00 92.62 89 GLU A N 1
ATOM 706 C CA . GLU A 1 89 ? -16.769 -3.163 -4.820 1.00 92.62 89 GLU A CA 1
ATOM 707 C C . GLU A 1 89 ? -17.687 -4.146 -5.558 1.00 92.62 89 GLU A C 1
ATOM 709 O O . GLU A 1 89 ? -18.899 -4.130 -5.358 1.00 92.62 89 GLU A O 1
ATOM 714 N N . GLN A 1 90 ? -17.126 -5.063 -6.356 1.00 92.25 90 GLN A N 1
ATOM 715 C CA . GLN A 1 90 ? -17.886 -6.157 -6.980 1.00 92.25 90 GLN A CA 1
ATOM 716 C C . GLN A 1 90 ? -18.525 -7.102 -5.957 1.00 92.25 90 GLN A C 1
ATOM 718 O O . GLN A 1 90 ? -19.520 -7.750 -6.266 1.00 92.25 90 GLN A O 1
ATOM 723 N N . SER A 1 91 ? -17.973 -7.163 -4.745 1.00 93.31 91 SER A N 1
ATOM 724 C CA . SER A 1 91 ? -18.525 -7.937 -3.630 1.00 93.31 91 SER A CA 1
ATOM 725 C C . SER A 1 91 ? -19.576 -7.151 -2.828 1.00 93.31 91 SER A C 1
ATOM 727 O O . SER A 1 91 ? -20.051 -7.645 -1.811 1.00 93.31 91 SER A O 1
ATOM 729 N N . GLY A 1 92 ? -19.943 -5.940 -3.270 1.00 93.31 92 GLY A N 1
ATOM 730 C CA . GLY A 1 92 ? -20.956 -5.091 -2.637 1.00 93.31 92 GLY A CA 1
ATOM 731 C C . GLY A 1 92 ? -20.436 -4.174 -1.526 1.00 93.31 92 GLY A C 1
ATOM 732 O O . GLY A 1 92 ? -21.244 -3.533 -0.861 1.00 93.31 92 GLY A O 1
ATOM 733 N N . LEU A 1 93 ? -19.117 -4.095 -1.323 1.00 94.75 93 LEU A N 1
ATOM 734 C CA . LEU A 1 93 ? -18.506 -3.252 -0.290 1.00 94.75 93 LEU A CA 1
ATOM 735 C C . LEU A 1 93 ? -18.273 -1.827 -0.799 1.00 94.75 93 LEU A C 1
ATOM 737 O O . LEU A 1 93 ? -17.858 -1.622 -1.944 1.00 94.75 93 LEU A O 1
ATOM 741 N N . LYS A 1 94 ? -18.453 -0.831 0.067 1.00 94.19 94 LYS A N 1
ATOM 742 C CA . LYS A 1 94 ? -18.045 0.553 -0.200 1.00 94.19 94 LYS A CA 1
ATOM 743 C C . LYS A 1 94 ? -16.575 0.724 0.155 1.00 94.19 94 LYS A C 1
ATOM 745 O O . LYS A 1 94 ? -16.179 0.544 1.305 1.00 94.19 94 LYS A O 1
ATOM 750 N N . VAL A 1 95 ? -15.760 1.087 -0.833 1.00 94.75 95 VAL A N 1
ATOM 751 C CA . VAL A 1 95 ? -14.299 1.088 -0.692 1.00 94.75 95 VAL A CA 1
ATOM 752 C C . VAL A 1 95 ? -13.703 2.457 -0.994 1.00 94.75 95 VAL A C 1
ATOM 754 O O . VAL A 1 95 ? -13.864 3.000 -2.094 1.00 94.75 95 VAL A O 1
ATOM 757 N N . ALA A 1 96 ? -12.921 2.977 -0.052 1.00 93.75 96 ALA A N 1
ATOM 758 C CA . ALA A 1 96 ? -12.116 4.178 -0.233 1.00 93.75 96 ALA A CA 1
ATOM 759 C C . ALA A 1 96 ? -10.627 3.837 -0.362 1.00 93.75 96 ALA A C 1
ATOM 761 O O . ALA A 1 96 ? -10.137 2.860 0.202 1.00 93.75 96 ALA A O 1
ATOM 762 N N . VAL A 1 97 ? -9.889 4.655 -1.117 1.00 92.06 97 VAL A N 1
ATOM 763 C CA . VAL A 1 97 ? -8.439 4.494 -1.302 1.00 92.06 97 VAL A CA 1
ATOM 76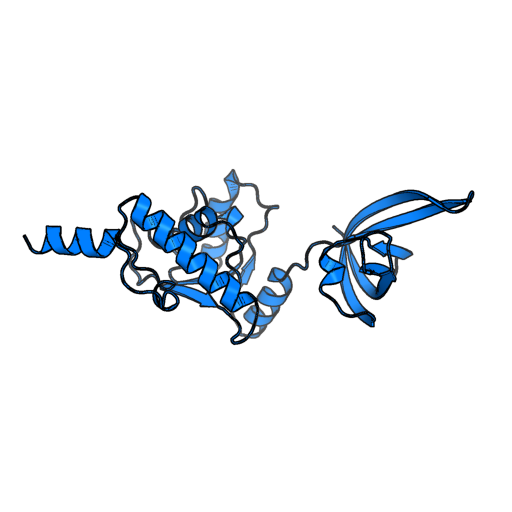4 C C . VAL A 1 97 ? -7.745 5.777 -0.871 1.00 92.06 97 VAL A C 1
ATOM 766 O O . VAL A 1 97 ? -7.858 6.795 -1.557 1.00 92.06 97 VAL A O 1
ATOM 769 N N . LEU A 1 98 ? -7.007 5.721 0.236 1.00 90.31 98 LEU A N 1
ATOM 770 C CA . LEU A 1 98 ? -6.158 6.821 0.680 1.00 90.31 98 LEU A CA 1
ATOM 771 C C . LEU A 1 98 ? -4.856 6.801 -0.125 1.00 90.31 98 LEU A C 1
ATOM 773 O O . LEU A 1 98 ? -4.071 5.853 -0.066 1.00 90.31 98 LEU A O 1
ATOM 777 N N . ARG A 1 99 ? -4.636 7.860 -0.905 1.00 86.69 99 ARG A N 1
ATOM 778 C CA . ARG A 1 99 ? -3.462 8.013 -1.773 1.00 86.69 99 ARG A CA 1
ATOM 779 C C . ARG A 1 99 ? -2.496 9.043 -1.204 1.00 86.69 99 ARG A C 1
ATOM 781 O O . ARG A 1 99 ? -2.901 9.969 -0.511 1.00 86.69 99 ARG A O 1
ATOM 788 N N . ALA A 1 100 ? -1.226 8.934 -1.590 1.00 83.12 100 ALA A N 1
ATOM 789 C CA . ALA A 1 100 ? -0.184 9.892 -1.213 1.00 83.12 100 ALA A CA 1
ATOM 790 C C . ALA A 1 100 ? -0.457 11.327 -1.706 1.00 83.12 100 ALA A C 1
ATOM 792 O O . ALA A 1 100 ? 0.109 12.270 -1.169 1.00 83.12 100 ALA A O 1
ATOM 793 N N . SER A 1 101 ? -1.336 11.494 -2.701 1.00 81.12 101 SER A N 1
ATOM 794 C CA . SER A 1 101 ? -1.813 12.800 -3.166 1.00 81.12 101 SER A CA 1
ATOM 795 C C . SER A 1 101 ? -2.664 13.545 -2.134 1.00 81.12 101 SER A C 1
ATOM 797 O O . SER A 1 101 ? -2.877 14.744 -2.289 1.00 81.12 101 SER A O 1
ATOM 799 N N . VAL A 1 102 ? -3.187 12.853 -1.115 1.00 85.69 102 VAL A N 1
ATOM 800 C CA . VAL A 1 102 ? -3.864 13.492 0.015 1.00 85.69 102 VAL A CA 1
ATOM 801 C C . VAL A 1 102 ? -2.796 14.000 0.976 1.00 85.69 102 VAL A C 1
ATOM 803 O O . VAL A 1 102 ? -2.028 13.217 1.555 1.00 85.69 102 VAL A O 1
ATOM 806 N N . ASP A 1 103 ? -2.753 15.325 1.111 1.00 85.94 103 ASP A N 1
ATOM 807 C CA . ASP A 1 103 ? -1.819 16.009 1.994 1.00 85.94 103 ASP A CA 1
ATOM 808 C C . ASP A 1 103 ? -1.955 15.519 3.437 1.00 85.94 103 ASP A C 1
ATOM 810 O O . ASP A 1 103 ? -3.061 15.258 3.911 1.00 85.94 103 ASP A O 1
ATOM 814 N N . THR A 1 104 ? -0.821 15.403 4.127 1.00 85.81 104 THR A N 1
ATOM 815 C CA . THR A 1 104 ? -0.733 14.818 5.469 1.00 85.81 104 THR A CA 1
ATOM 816 C C . THR A 1 104 ? -1.657 15.513 6.465 1.00 85.81 104 THR A C 1
ATOM 818 O O . THR A 1 104 ? -2.312 14.816 7.235 1.00 85.81 104 THR A O 1
ATOM 821 N N . ALA A 1 105 ? -1.775 16.846 6.412 1.00 87.12 105 ALA A N 1
ATOM 822 C CA . ALA A 1 105 ? -2.610 17.608 7.344 1.00 87.12 105 ALA A CA 1
ATOM 823 C C . ALA A 1 105 ? -4.114 17.359 7.150 1.00 87.12 105 ALA A C 1
ATOM 825 O O . ALA A 1 105 ? -4.898 17.625 8.048 1.00 87.12 105 ALA A O 1
ATOM 826 N N . ARG A 1 106 ? -4.516 16.843 5.983 1.00 89.19 106 ARG A N 1
ATOM 827 C CA . ARG A 1 106 ? -5.921 16.611 5.619 1.00 89.19 106 ARG A CA 1
ATOM 828 C C . ARG A 1 106 ? -6.331 15.145 5.682 1.00 89.19 106 ARG A C 1
ATOM 830 O O . ARG A 1 106 ? -7.467 14.827 5.348 1.00 89.19 106 ARG A O 1
ATOM 837 N N . ARG A 1 107 ? -5.413 14.231 6.015 1.00 90.50 107 ARG A N 1
ATOM 838 C CA . ARG A 1 107 ? -5.702 12.787 5.972 1.00 90.50 107 ARG A CA 1
ATOM 839 C C . ARG A 1 107 ? -6.740 12.379 7.001 1.00 90.50 107 ARG A C 1
ATOM 841 O O . ARG A 1 107 ? -7.562 11.534 6.681 1.00 90.50 107 ARG A O 1
ATOM 848 N N . GLU A 1 108 ? -6.690 12.968 8.189 1.00 89.06 108 GLU A N 1
ATOM 849 C CA . GLU A 1 108 ? -7.625 12.671 9.273 1.00 89.06 108 GLU A CA 1
ATOM 850 C C . GLU A 1 108 ? -9.048 13.079 8.887 1.00 89.06 108 GLU A C 1
ATOM 852 O O . GLU A 1 108 ? -9.911 12.213 8.766 1.00 89.06 108 GLU A O 1
ATOM 857 N N . ASP A 1 109 ? -9.241 14.352 8.527 1.00 91.31 109 ASP A N 1
ATOM 858 C CA . ASP A 1 109 ? -10.517 14.868 8.014 1.00 91.31 109 ASP A CA 1
ATOM 859 C C . ASP A 1 109 ? -11.025 14.055 6.818 1.00 91.31 109 ASP A C 1
ATOM 861 O O . ASP A 1 109 ? -12.199 13.707 6.733 1.00 91.31 109 ASP A O 1
ATOM 865 N N . TRP A 1 110 ? -10.132 13.695 5.890 1.00 93.31 110 TRP A N 1
ATOM 866 C CA . TRP A 1 110 ? -10.510 12.904 4.723 1.00 93.31 110 TRP A CA 1
ATOM 867 C C . TRP A 1 110 ? -11.013 11.507 5.103 1.00 93.31 110 TRP A C 1
ATOM 869 O O . TRP A 1 110 ? -11.935 11.009 4.457 1.00 93.31 110 TRP A O 1
ATOM 879 N N . ILE A 1 111 ? -10.409 10.864 6.110 1.00 91.62 111 ILE A N 1
ATOM 880 C CA . ILE A 1 111 ? -10.847 9.553 6.605 1.00 91.62 111 ILE A CA 1
ATOM 881 C C . ILE A 1 111 ? -12.215 9.689 7.274 1.00 91.62 111 ILE A C 1
ATOM 883 O O . ILE A 1 111 ? -13.099 8.900 6.946 1.00 91.62 111 ILE A O 1
ATOM 887 N N . LEU A 1 112 ? -12.412 10.701 8.125 1.00 90.88 112 LEU A N 1
ATOM 888 C CA . LEU A 1 112 ? -13.702 10.978 8.768 1.00 90.88 112 LEU A CA 1
ATOM 889 C C . LEU A 1 112 ? -14.809 11.191 7.726 1.00 90.88 112 LEU A C 1
ATOM 891 O O . LEU A 1 112 ? -15.836 10.520 7.778 1.00 90.88 112 LEU A O 1
ATOM 895 N N . ASP A 1 113 ? -14.542 11.983 6.684 1.00 93.44 113 ASP A N 1
ATOM 896 C CA . ASP A 1 113 ? -15.466 12.170 5.558 1.00 93.44 113 ASP A CA 1
ATOM 897 C C . ASP A 1 113 ? -15.827 10.847 4.854 1.00 93.44 113 ASP A C 1
ATOM 899 O O . ASP A 1 113 ? -16.923 10.707 4.304 1.00 93.44 113 ASP A O 1
ATOM 903 N N . GLN A 1 114 ? -14.901 9.880 4.785 1.00 93.19 114 GLN A N 1
ATOM 904 C CA . GLN A 1 114 ? -15.191 8.559 4.214 1.00 93.19 114 GLN A CA 1
ATOM 905 C C . GLN A 1 114 ? -16.032 7.704 5.165 1.00 93.19 114 GLN A C 1
ATOM 907 O O . GLN A 1 114 ? -16.931 6.997 4.703 1.00 93.19 114 GLN A O 1
ATOM 912 N N . VAL A 1 115 ? -15.763 7.776 6.469 1.00 92.06 115 VAL A N 1
ATOM 913 C CA . VAL A 1 115 ? -16.542 7.083 7.502 1.00 92.06 115 VAL A CA 1
ATOM 914 C C . VAL A 1 115 ? -17.982 7.604 7.518 1.00 92.06 115 VAL A C 1
ATOM 916 O O . VAL A 1 115 ? -18.908 6.798 7.466 1.00 92.06 115 VAL A O 1
ATOM 919 N N . ASP A 1 116 ? -18.188 8.920 7.428 1.00 92.50 116 ASP A N 1
ATOM 920 C CA . ASP A 1 116 ? -19.520 9.545 7.362 1.00 92.50 116 ASP A CA 1
ATOM 921 C C . ASP A 1 116 ? -20.313 9.136 6.109 1.00 92.50 116 ASP A C 1
ATOM 923 O O . ASP A 1 116 ? -21.543 9.047 6.120 1.00 92.50 116 ASP A O 1
ATOM 927 N N . ARG A 1 117 ? -19.619 8.815 5.011 1.00 92.44 117 ARG A N 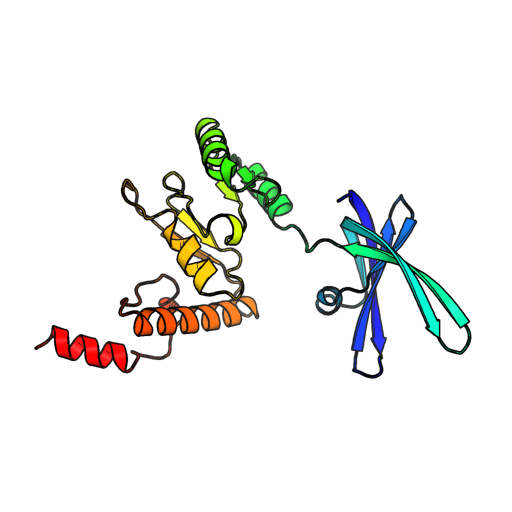1
ATOM 928 C CA . ARG A 1 117 ? -20.227 8.244 3.790 1.00 92.44 117 ARG A CA 1
ATOM 929 C C . ARG A 1 117 ? -20.570 6.754 3.930 1.00 92.44 117 ARG A C 1
ATOM 931 O O . ARG A 1 117 ? -21.139 6.159 3.003 1.00 92.44 117 ARG A O 1
ATOM 938 N N . GLY A 1 118 ? -20.232 6.154 5.068 1.00 93.19 118 GLY A N 1
ATOM 939 C CA . GLY A 1 118 ? -20.438 4.748 5.386 1.00 93.19 118 GLY A CA 1
ATOM 940 C C . GLY A 1 118 ? -19.546 3.834 4.557 1.00 93.19 118 GLY A C 1
ATOM 941 O O . GLY A 1 118 ? -20.057 2.900 3.947 1.00 93.19 118 GLY A O 1
ATOM 942 N N . VAL A 1 119 ? -18.253 4.149 4.439 1.00 94.62 119 VAL A N 1
ATOM 943 C CA . VAL A 1 119 ? -17.265 3.277 3.786 1.00 94.62 119 VAL A CA 1
ATOM 944 C C . VAL A 1 119 ? -16.974 2.058 4.660 1.00 94.62 119 VAL A C 1
ATOM 946 O O . VAL A 1 119 ? -16.653 2.199 5.834 1.00 94.62 119 VAL A O 1
ATOM 949 N N . ASP A 1 120 ? -17.015 0.870 4.058 1.00 93.38 120 ASP A N 1
ATOM 950 C CA . ASP A 1 120 ? -16.747 -0.397 4.744 1.00 93.38 120 ASP A CA 1
ATOM 951 C C . ASP A 1 120 ? -15.247 -0.729 4.774 1.00 93.38 120 ASP A C 1
ATOM 953 O O . ASP A 1 120 ? -14.751 -1.349 5.713 1.00 93.38 120 ASP A O 1
ATOM 957 N N . VAL A 1 121 ? -14.504 -0.349 3.723 1.00 95.44 121 VAL A N 1
ATOM 958 C CA . VAL A 1 121 ? -13.086 -0.706 3.566 1.00 95.44 121 VAL A CA 1
ATOM 959 C C . VAL A 1 121 ? -12.237 0.496 3.171 1.00 95.44 121 VAL A C 1
ATOM 961 O O . VAL A 1 121 ? -12.457 1.126 2.134 1.00 95.44 121 VAL A O 1
ATOM 964 N N . LEU A 1 122 ? -11.183 0.745 3.949 1.00 94.88 122 LEU A N 1
ATOM 965 C CA . LEU A 1 122 ? -10.127 1.697 3.624 1.00 94.88 122 LEU A CA 1
ATOM 966 C C . LEU A 1 122 ? -8.877 0.970 3.112 1.00 94.88 122 LEU A C 1
ATOM 968 O O . LEU A 1 122 ? -8.230 0.216 3.836 1.00 94.88 122 LEU A O 1
ATOM 972 N N . ILE A 1 123 ? -8.494 1.239 1.865 1.00 94.12 123 ILE A N 1
ATOM 973 C CA . ILE A 1 123 ? -7.228 0.782 1.287 1.00 94.12 123 ILE A CA 1
ATOM 974 C C . ILE A 1 123 ? -6.202 1.906 1.401 1.00 94.12 123 ILE A C 1
ATOM 976 O O . ILE A 1 123 ? -6.438 3.019 0.935 1.00 94.12 123 ILE A O 1
ATOM 980 N N . THR A 1 124 ? -5.035 1.617 1.970 1.00 91.69 124 THR A N 1
ATOM 981 C CA . THR A 1 124 ? -3.960 2.603 2.126 1.00 91.69 124 THR A CA 1
ATOM 982 C C . THR A 1 124 ? -2.583 1.947 2.122 1.00 91.69 124 THR A C 1
ATOM 984 O O . THR A 1 124 ? -2.447 0.747 2.360 1.00 91.69 124 THR A O 1
ATOM 987 N N . ASN A 1 125 ? -1.548 2.743 1.858 1.00 89.38 125 ASN A N 1
ATOM 988 C CA . ASN A 1 125 ? -0.166 2.338 2.086 1.00 89.38 125 ASN A CA 1
ATOM 989 C C . ASN A 1 125 ? 0.175 2.555 3.578 1.00 89.38 125 ASN A C 1
ATOM 991 O O . ASN A 1 125 ? -0.065 3.657 4.079 1.00 89.38 125 ASN A O 1
ATOM 995 N N . PRO A 1 126 ? 0.763 1.567 4.285 1.00 90.25 126 PRO A N 1
ATOM 996 C CA . PRO A 1 126 ? 1.196 1.710 5.679 1.00 90.25 126 PRO A CA 1
ATOM 997 C C . PRO A 1 126 ? 2.028 2.971 5.966 1.00 90.25 126 PRO A C 1
ATOM 999 O O . PRO A 1 126 ? 1.890 3.581 7.025 1.00 90.25 126 PRO A O 1
ATOM 1002 N N . GLU A 1 127 ? 2.837 3.424 5.004 1.00 88.38 127 GLU A N 1
ATOM 1003 C CA . GLU A 1 127 ? 3.637 4.654 5.112 1.00 88.38 127 GLU A CA 1
ATOM 1004 C C . GLU A 1 127 ? 2.791 5.929 5.272 1.00 88.38 127 GLU A C 1
ATOM 1006 O O . GLU A 1 127 ? 3.274 6.923 5.812 1.00 88.38 127 GLU A O 1
ATOM 1011 N N . LEU A 1 128 ? 1.531 5.917 4.828 1.00 87.81 128 LEU A N 1
ATOM 1012 C CA . LEU A 1 128 ? 0.629 7.067 4.937 1.00 87.81 128 LEU A CA 1
ATOM 1013 C C . LEU A 1 128 ? -0.042 7.166 6.308 1.00 87.81 128 LEU A C 1
ATOM 1015 O O . LEU A 1 128 ? -0.490 8.255 6.662 1.00 87.81 128 LEU A O 1
ATOM 1019 N N . VAL A 1 129 ? -0.103 6.054 7.051 1.00 88.75 129 VAL A N 1
ATOM 1020 C CA . VAL A 1 129 ? -0.825 5.927 8.330 1.00 88.75 129 VAL A CA 1
ATOM 1021 C C . VAL A 1 129 ? 0.082 5.657 9.528 1.00 88.75 129 VAL A C 1
ATOM 1023 O O . VAL A 1 129 ? -0.378 5.676 10.663 1.00 88.75 129 VAL A O 1
ATOM 1026 N N . LYS A 1 130 ? 1.384 5.445 9.315 1.00 81.69 130 LYS A N 1
ATOM 1027 C CA . LYS A 1 130 ? 2.344 5.148 10.391 1.00 81.69 130 LYS A CA 1
ATOM 1028 C C . LYS A 1 130 ? 2.528 6.271 11.424 1.00 81.69 130 LYS A C 1
ATOM 1030 O O . LYS A 1 130 ? 3.157 6.033 12.448 1.00 81.69 130 LYS A O 1
ATOM 1035 N N . THR A 1 131 ? 2.032 7.484 11.177 1.00 82.81 131 THR A N 1
ATOM 1036 C CA . THR A 1 131 ? 2.193 8.642 12.072 1.00 82.81 131 THR A CA 1
ATOM 1037 C C . THR A 1 131 ? 0.884 9.386 12.262 1.00 82.81 131 THR A C 1
ATOM 1039 O O . THR A 1 131 ? 0.214 9.691 11.281 1.00 82.81 131 THR A O 1
ATOM 1042 N N . GLY A 1 132 ? 0.584 9.743 13.513 1.00 72.06 132 GLY A N 1
ATOM 1043 C CA . GLY A 1 132 ? -0.411 10.761 13.871 1.00 72.06 132 GLY A CA 1
ATOM 1044 C C . GLY A 1 132 ? -1.884 10.438 13.614 1.00 72.06 132 GLY A C 1
ATOM 1045 O O . GLY A 1 132 ? -2.717 11.130 14.166 1.00 72.06 132 GLY A O 1
ATOM 1046 N N . LEU A 1 133 ? -2.205 9.405 12.834 1.00 82.50 133 LEU A N 1
ATOM 1047 C CA . LEU A 1 133 ? -3.581 9.042 12.494 1.00 82.50 133 LEU A CA 1
ATOM 1048 C C . LEU A 1 133 ? -4.083 7.911 13.393 1.00 82.50 133 LEU A C 1
ATOM 1050 O O . LEU A 1 133 ? -3.333 6.961 13.647 1.00 82.50 133 LEU A O 1
ATOM 1054 N N . ASP A 1 134 ? -5.344 7.994 13.808 1.00 85.31 134 ASP A N 1
ATOM 1055 C CA . ASP A 1 134 ? -6.050 6.945 14.542 1.00 85.31 134 ASP A CA 1
ATOM 1056 C C . ASP A 1 134 ? -7.175 6.381 13.651 1.00 85.31 134 ASP A C 1
ATOM 1058 O O . ASP A 1 134 ? -7.910 7.119 13.003 1.00 85.31 134 ASP A O 1
ATOM 1062 N N . LEU A 1 135 ? -7.270 5.051 13.561 1.00 88.38 135 LEU A N 1
ATOM 1063 C CA . LEU A 1 135 ? -8.196 4.326 12.675 1.00 88.38 135 LEU A CA 1
ATOM 1064 C C . LEU A 1 135 ? -9.222 3.537 13.501 1.00 88.38 135 LEU A C 1
ATOM 1066 O O . LEU A 1 135 ? -9.379 2.329 13.323 1.00 88.38 135 LEU A O 1
ATOM 1070 N N . LEU A 1 136 ? -9.877 4.207 14.451 1.00 88.88 136 LEU A N 1
ATOM 1071 C CA . LEU A 1 136 ? -10.783 3.570 15.415 1.00 88.88 136 LEU A CA 1
ATOM 1072 C C . LEU A 1 136 ? -11.991 2.892 14.748 1.00 88.88 136 LEU A C 1
ATOM 1074 O O . LEU A 1 136 ? -12.384 1.810 15.184 1.00 88.88 136 LEU A O 1
ATOM 1078 N N . ASP A 1 137 ? -12.511 3.470 13.663 1.00 91.56 137 ASP A N 1
ATOM 1079 C CA . ASP A 1 137 ? -13.639 2.925 12.889 1.00 91.56 137 ASP A CA 1
ATOM 1080 C C . ASP A 1 137 ? -13.283 1.661 12.086 1.00 91.56 137 ASP A C 1
ATOM 1082 O O . ASP A 1 137 ? -14.163 0.977 11.565 1.00 91.56 137 ASP A O 1
ATOM 1086 N N . PHE A 1 138 ? -11.994 1.314 12.006 1.00 93.75 138 PHE A N 1
ATOM 1087 C CA . PHE A 1 138 ? -11.488 0.150 11.279 1.00 93.75 138 PHE A CA 1
ATOM 1088 C C . PHE A 1 138 ? -10.802 -0.836 12.244 1.00 93.75 138 PHE A C 1
ATOM 1090 O O . PHE A 1 138 ? -9.573 -0.938 12.264 1.00 93.75 138 PHE A O 1
ATOM 1097 N N . PRO A 1 139 ? -11.562 -1.612 13.043 1.00 93.06 139 PRO A N 1
ATOM 1098 C CA . PRO A 1 139 ? -11.008 -2.512 14.065 1.00 93.06 139 PRO A CA 1
ATOM 1099 C C . PRO A 1 139 ? -10.188 -3.668 13.474 1.00 93.06 139 PRO A C 1
ATOM 1101 O O . PRO A 1 139 ? -9.320 -4.228 14.141 1.00 93.06 139 PRO A O 1
ATOM 1104 N N . THR A 1 140 ? -10.442 -4.051 12.219 1.00 95.00 140 THR A N 1
ATOM 1105 C CA . THR A 1 140 ? -9.681 -5.100 11.531 1.00 95.00 140 THR A CA 1
ATOM 1106 C C . THR A 1 140 ? -8.701 -4.478 10.537 1.00 95.00 140 THR A C 1
ATOM 1108 O O . THR A 1 140 ? -9.114 -3.867 9.554 1.00 95.00 140 THR A O 1
ATOM 1111 N N . ILE A 1 141 ? -7.403 -4.687 10.756 1.00 94.44 141 ILE A N 1
ATOM 1112 C CA . ILE A 1 141 ? -6.331 -4.300 9.831 1.00 94.44 141 ILE A CA 1
ATOM 1113 C C . ILE A 1 141 ? -5.839 -5.552 9.112 1.00 94.44 141 ILE A C 1
ATOM 1115 O O . ILE A 1 141 ? -5.474 -6.536 9.750 1.00 94.44 141 ILE A O 1
ATOM 1119 N N . ALA A 1 142 ? -5.785 -5.511 7.781 1.00 94.50 142 ALA A N 1
ATOM 1120 C CA . ALA A 1 142 ? -5.300 -6.626 6.980 1.00 94.50 142 ALA A CA 1
ATOM 1121 C C . ALA A 1 142 ? -4.134 -6.205 6.073 1.00 94.50 142 ALA A C 1
ATOM 1123 O O . ALA A 1 142 ? -4.281 -5.364 5.185 1.00 94.50 142 ALA A O 1
ATOM 1124 N N . PHE A 1 143 ? -2.966 -6.812 6.277 1.00 92.81 143 PHE A N 1
ATOM 1125 C CA . PHE A 1 143 ? -1.775 -6.587 5.467 1.00 92.81 143 PHE A CA 1
ATOM 1126 C C . PHE A 1 143 ? -1.731 -7.576 4.304 1.00 92.81 143 PHE A C 1
ATOM 1128 O O . PHE A 1 143 ? -1.440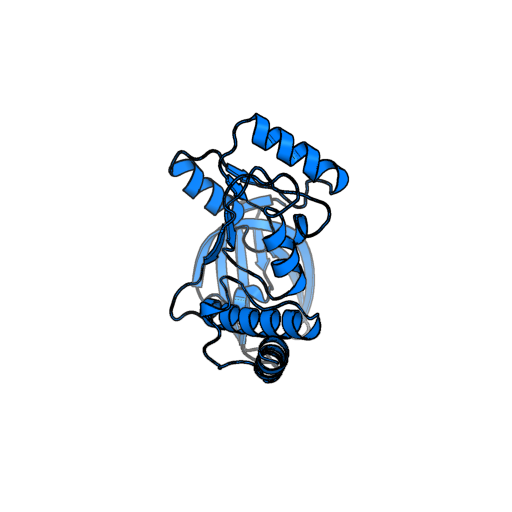 -8.758 4.484 1.00 92.81 143 PHE A O 1
ATOM 1135 N N . MET A 1 144 ? -1.950 -7.074 3.087 1.00 89.50 144 MET A N 1
ATOM 1136 C CA . MET A 1 144 ? -1.676 -7.834 1.859 1.00 89.50 144 MET A CA 1
ATOM 1137 C C . MET A 1 144 ? -0.171 -8.033 1.647 1.00 89.50 144 MET A C 1
ATOM 1139 O O . MET A 1 144 ? 0.262 -9.060 1.134 1.00 89.50 144 MET A O 1
ATOM 1143 N N . GLN A 1 145 ? 0.622 -7.024 2.013 1.00 84.38 145 GLN A N 1
ATOM 1144 C CA . GLN A 1 145 ? 2.081 -7.016 1.966 1.00 84.38 145 GLN A CA 1
ATOM 1145 C C . GLN A 1 145 ? 2.590 -6.150 3.123 1.00 84.38 145 GLN A C 1
ATOM 1147 O O . GLN A 1 145 ? 2.054 -5.071 3.367 1.00 84.38 145 GLN A O 1
ATOM 1152 N N . THR A 1 146 ? 3.624 -6.603 3.828 1.00 82.31 146 THR A N 1
ATOM 1153 C CA . THR A 1 146 ? 4.210 -5.878 4.970 1.00 82.31 146 THR A CA 1
ATOM 1154 C C . THR A 1 146 ? 5.309 -4.899 4.565 1.00 82.31 146 THR A C 1
ATOM 1156 O O . THR A 1 146 ? 5.671 -4.015 5.334 1.00 82.31 146 THR A O 1
ATOM 1159 N N . GLY A 1 147 ? 5.884 -5.061 3.370 1.00 84.69 147 GLY A N 1
ATOM 1160 C CA . GLY A 1 147 ? 7.167 -4.442 3.042 1.00 84.69 147 GLY A CA 1
ATOM 1161 C C . GLY A 1 147 ? 8.297 -4.982 3.929 1.00 84.69 147 GLY A C 1
ATOM 1162 O O . GLY A 1 147 ? 8.171 -6.053 4.526 1.00 84.69 147 GLY A O 1
ATOM 1163 N N . TYR A 1 148 ? 9.401 -4.232 4.005 1.00 82.31 148 TYR A N 1
ATOM 1164 C CA . TYR A 1 148 ? 10.632 -4.644 4.702 1.00 82.31 148 TYR A CA 1
ATOM 1165 C C . TYR A 1 148 ? 10.997 -3.771 5.913 1.00 82.31 148 TYR A C 1
ATOM 1167 O O . TYR A 1 148 ? 12.006 -4.024 6.572 1.00 82.31 148 TYR A O 1
ATOM 1175 N N . ASN A 1 149 ? 10.200 -2.737 6.200 1.00 85.81 149 ASN A N 1
ATOM 1176 C CA . ASN A 1 149 ? 10.433 -1.829 7.318 1.00 85.81 149 ASN A CA 1
ATOM 1177 C C . ASN A 1 149 ? 9.593 -2.251 8.531 1.00 85.81 149 ASN A C 1
ATOM 1179 O O . ASN A 1 149 ? 8.375 -2.083 8.546 1.00 85.81 149 ASN A O 1
ATOM 1183 N N . VAL A 1 150 ? 10.271 -2.778 9.551 1.00 86.62 150 VAL A N 1
ATOM 1184 C CA . VAL A 1 150 ? 9.675 -3.245 10.815 1.00 86.62 150 VAL A CA 1
ATOM 1185 C C . VAL A 1 150 ? 8.890 -2.137 11.507 1.00 86.62 150 VAL A C 1
ATOM 1187 O O . VAL A 1 150 ? 7.746 -2.350 11.905 1.00 86.62 150 VAL A O 1
ATOM 1190 N N . TYR A 1 151 ? 9.477 -0.943 11.581 1.00 87.69 151 TYR A N 1
ATOM 1191 C CA . TYR A 1 151 ? 8.874 0.201 12.252 1.00 87.69 151 TYR A CA 1
ATOM 1192 C C . TYR A 1 151 ? 7.559 0.609 11.587 1.00 87.69 151 TYR A C 1
ATOM 1194 O O . TYR A 1 151 ? 6.563 0.822 12.274 1.00 87.69 151 TYR A O 1
ATOM 1202 N N . THR A 1 152 ? 7.519 0.657 10.250 1.00 89.56 152 THR A N 1
ATOM 1203 C CA . THR A 1 152 ? 6.290 0.985 9.512 1.00 89.56 152 THR A CA 1
ATOM 1204 C C . THR A 1 152 ? 5.178 -0.018 9.812 1.00 89.56 152 THR A C 1
ATOM 1206 O O . THR A 1 152 ? 4.049 0.392 10.080 1.00 89.56 152 THR A O 1
ATOM 1209 N N . VAL A 1 153 ? 5.484 -1.320 9.811 1.00 89.94 153 VAL A N 1
ATOM 1210 C CA . VAL A 1 153 ? 4.494 -2.373 10.096 1.00 89.94 153 VAL A CA 1
ATOM 1211 C C . VAL A 1 153 ? 3.973 -2.259 11.525 1.00 89.94 153 VAL A C 1
ATOM 1213 O O . VAL A 1 153 ? 2.761 -2.215 11.722 1.00 89.94 153 VAL A O 1
ATOM 1216 N N . GLN A 1 154 ? 4.865 -2.154 12.513 1.00 87.94 154 GLN A N 1
ATOM 1217 C CA . GLN A 1 154 ? 4.484 -2.038 13.925 1.00 87.94 154 GLN A CA 1
ATOM 1218 C C . GLN A 1 154 ? 3.647 -0.782 14.193 1.00 87.94 154 GLN A C 1
ATOM 1220 O O . GLN A 1 154 ? 2.642 -0.844 14.902 1.00 87.94 154 GLN A O 1
ATOM 1225 N N . GLN A 1 155 ? 4.026 0.351 13.598 1.00 89.19 155 GLN A N 1
ATOM 1226 C CA . GLN A 1 155 ? 3.287 1.601 13.744 1.00 89.19 155 GLN A CA 1
ATOM 1227 C C . GLN A 1 155 ? 1.914 1.547 13.084 1.00 89.19 155 GLN A C 1
ATOM 1229 O O . GLN A 1 155 ? 0.959 2.051 13.668 1.00 89.19 155 GLN A O 1
ATOM 1234 N N . ALA A 1 156 ? 1.804 0.963 11.889 1.00 90.44 156 ALA A N 1
ATOM 1235 C CA . ALA A 1 156 ? 0.540 0.859 11.167 1.00 90.44 156 ALA A CA 1
ATOM 1236 C C . ALA A 1 156 ? -0.415 -0.159 11.816 1.00 90.44 156 ALA A C 1
ATOM 1238 O O . ALA A 1 156 ? -1.610 0.102 11.909 1.00 90.44 156 ALA A O 1
ATOM 1239 N N . ALA A 1 157 ? 0.101 -1.284 12.321 1.00 89.88 157 ALA A N 1
ATOM 1240 C CA . ALA A 1 157 ? -0.701 -2.336 12.950 1.00 89.88 157 ALA A CA 1
ATOM 1241 C C . ALA A 1 157 ? -1.386 -1.890 14.256 1.00 89.88 157 ALA A C 1
ATOM 1243 O O . ALA A 1 157 ? -2.424 -2.432 14.617 1.00 89.88 157 ALA A O 1
ATOM 1244 N N . ARG A 1 158 ? -0.833 -0.888 14.951 1.00 88.06 158 ARG A N 1
ATOM 1245 C CA . ARG A 1 158 ? -1.384 -0.345 16.206 1.00 88.06 158 ARG A CA 1
ATOM 1246 C C . ARG A 1 158 ? -2.362 0.826 15.992 1.00 88.06 158 ARG A C 1
ATOM 1248 O O . ARG A 1 158 ? -2.775 1.450 16.962 1.00 88.06 158 ARG A O 1
ATOM 1255 N N . ARG A 1 159 ? -2.725 1.173 14.748 1.00 89.31 159 ARG A N 1
ATOM 1256 C CA . ARG A 1 159 ? -3.560 2.363 14.454 1.00 89.31 159 ARG A CA 1
ATOM 1257 C C . ARG A 1 159 ? -5.036 2.188 14.796 1.00 89.31 159 ARG A C 1
ATOM 1259 O O . ARG A 1 159 ? -5.698 3.180 15.077 1.00 89.31 159 ARG A O 1
ATOM 1266 N N . SER A 1 160 ? -5.534 0.955 14.806 1.00 90.50 160 SER A N 1
ATOM 1267 C CA . SER A 1 160 ? -6.902 0.631 15.225 1.00 90.50 160 SER A CA 1
ATOM 1268 C C . SER A 1 160 ? -7.031 0.397 16.735 1.00 90.50 160 SER A C 1
ATOM 1270 O O . SER A 1 160 ? -8.130 0.509 17.279 1.00 90.50 160 SER A O 1
ATOM 1272 N N . TRP A 1 161 ? -5.918 0.111 17.427 1.00 89.94 161 TRP A N 1
ATOM 1273 C CA . TRP A 1 161 ? -5.872 -0.083 18.878 1.00 89.94 161 TRP A CA 1
ATOM 1274 C C . TRP A 1 161 ? -5.354 1.170 19.588 1.00 89.94 161 TRP A C 1
ATOM 1276 O O . TRP A 1 161 ? -4.159 1.342 19.835 1.00 89.94 161 TRP A O 1
ATOM 1286 N N . ARG A 1 162 ? -6.287 2.073 19.894 1.00 88.88 162 ARG A N 1
ATOM 1287 C CA . ARG A 1 162 ? -6.042 3.355 20.564 1.00 88.88 162 ARG A CA 1
ATOM 1288 C C . ARG A 1 162 ? -7.079 3.603 21.655 1.00 88.88 162 ARG A C 1
ATOM 1290 O O . ARG A 1 162 ? -8.097 2.914 21.726 1.00 88.88 162 ARG A O 1
ATOM 1297 N N . ILE A 1 163 ? -6.800 4.575 22.525 1.00 88.50 163 ILE A N 1
ATOM 1298 C CA . ILE A 1 163 ? -7.730 4.985 23.584 1.00 88.50 163 ILE A CA 1
ATOM 1299 C C . ILE A 1 163 ? -9.055 5.384 22.924 1.00 88.50 163 ILE A C 1
ATOM 1301 O O . ILE A 1 163 ? -9.070 6.221 22.029 1.00 88.50 163 ILE A O 1
ATOM 1305 N N . GLY A 1 164 ? -10.152 4.760 23.352 1.00 87.44 164 GLY A N 1
ATOM 1306 C CA . GLY A 1 164 ? -11.480 4.953 22.760 1.00 87.44 164 GLY A CA 1
ATOM 1307 C C . GLY A 1 164 ? -11.979 3.774 21.921 1.00 87.44 164 GLY A C 1
ATOM 1308 O O . GLY A 1 164 ? -13.176 3.720 21.640 1.00 87.44 164 GLY A O 1
ATOM 1309 N N . GLN A 1 165 ? -11.121 2.804 21.585 1.00 91.06 165 GLN A N 1
ATOM 1310 C CA . GLN A 1 165 ? -11.546 1.573 20.916 1.00 91.06 165 GLN A CA 1
ATOM 1311 C C . GLN A 1 165 ? -12.429 0.720 21.841 1.00 91.06 165 GLN A C 1
ATOM 1313 O O . GLN A 1 165 ? -12.079 0.475 22.996 1.00 91.06 165 GLN A O 1
ATOM 1318 N N . LYS A 1 166 ? -13.574 0.267 21.322 1.00 91.00 166 LYS A N 1
ATOM 1319 C CA . LYS A 1 166 ? -14.565 -0.549 22.051 1.00 91.00 166 LYS A CA 1
ATOM 1320 C C . LYS A 1 166 ? -14.797 -1.921 21.424 1.00 91.00 166 LYS A C 1
ATOM 1322 O O . LYS A 1 166 ? -15.467 -2.748 22.033 1.00 91.00 166 LYS A O 1
ATOM 1327 N N . GLN A 1 167 ? -14.308 -2.134 20.206 1.00 92.56 167 GLN A N 1
ATOM 1328 C CA . GLN A 1 167 ? -14.450 -3.382 19.468 1.00 92.56 167 GLN A CA 1
ATOM 1329 C C . GLN A 1 167 ? -13.146 -4.179 19.507 1.00 92.56 167 GLN A C 1
ATOM 1331 O O . GLN A 1 167 ? -12.061 -3.608 19.633 1.00 92.56 167 GLN A O 1
ATOM 1336 N N . ASP A 1 168 ? -13.257 -5.497 19.350 1.00 92.56 168 ASP A N 1
ATOM 1337 C CA . ASP A 1 168 ? -12.097 -6.380 19.296 1.00 92.56 168 ASP A CA 1
ATOM 1338 C C . ASP A 1 168 ? -11.253 -6.088 18.052 1.00 92.56 168 ASP A C 1
ATOM 1340 O O . ASP A 1 168 ? -11.699 -6.225 16.906 1.00 92.56 168 ASP A O 1
ATOM 1344 N N . VAL A 1 169 ? -10.004 -5.691 18.287 1.00 92.06 169 VAL A N 1
ATOM 1345 C CA . VAL A 1 169 ? -9.056 -5.374 17.221 1.00 92.06 169 VAL A CA 1
ATOM 1346 C C . VAL A 1 169 ? -8.416 -6.652 16.698 1.00 92.06 169 VAL A C 1
ATOM 1348 O O . VAL A 1 169 ? -7.924 -7.479 17.463 1.00 92.06 169 VAL A O 1
ATOM 1351 N N . ARG A 1 170 ? -8.367 -6.799 15.370 1.00 93.62 170 ARG A N 1
ATOM 1352 C CA . ARG A 1 170 ? -7.697 -7.928 14.707 1.00 93.62 170 ARG A CA 1
ATOM 1353 C C . ARG A 1 170 ? -6.698 -7.428 13.679 1.00 93.62 170 ARG A C 1
ATOM 1355 O O . ARG A 1 170 ? -7.043 -6.616 12.824 1.00 93.62 170 ARG A O 1
ATOM 1362 N N . VAL A 1 171 ? -5.483 -7.964 13.718 1.00 92.06 171 VAL A N 1
ATOM 1363 C CA . VAL A 1 171 ? -4.452 -7.698 12.708 1.00 92.06 171 VAL A CA 1
ATOM 1364 C C . VAL A 1 171 ? -4.149 -8.991 11.959 1.00 92.06 171 VAL A C 1
ATOM 1366 O O . VAL A 1 171 ? -3.697 -9.966 12.552 1.00 92.06 171 VAL A O 1
ATOM 1369 N N . ILE A 1 172 ? -4.420 -9.003 10.655 1.00 92.69 172 ILE A N 1
ATOM 1370 C CA . ILE A 1 172 ? -4.307 -10.179 9.785 1.00 92.69 172 ILE A CA 1
ATOM 1371 C C . ILE A 1 172 ? -3.186 -9.948 8.774 1.00 92.69 172 ILE A C 1
ATOM 1373 O O . ILE A 1 172 ? -3.111 -8.892 8.147 1.00 92.69 172 ILE A O 1
ATOM 1377 N N . PHE A 1 173 ? -2.337 -10.952 8.573 1.00 91.19 173 PHE A N 1
ATOM 1378 C CA . PHE A 1 173 ? -1.289 -10.936 7.556 1.00 91.19 173 PHE A CA 1
ATOM 1379 C C . PHE A 1 173 ? -1.589 -11.992 6.498 1.00 91.19 173 PHE A C 1
ATOM 1381 O O . PHE A 1 173 ? -1.708 -13.176 6.811 1.00 91.19 173 PHE A O 1
ATOM 1388 N N . PHE A 1 174 ? -1.705 -11.571 5.241 1.00 90.88 174 PHE A N 1
ATOM 1389 C CA . PHE A 1 174 ? -1.881 -12.492 4.126 1.00 90.88 174 PHE A CA 1
ATOM 1390 C C . PHE A 1 174 ? -0.529 -12.921 3.557 1.00 90.88 174 PHE A C 1
ATOM 1392 O O . PHE A 1 174 ? 0.383 -12.110 3.381 1.00 90.88 174 PHE A O 1
ATOM 1399 N N . GLY A 1 175 ? -0.421 -14.200 3.207 1.00 87.62 175 GLY A N 1
ATOM 1400 C CA . GLY A 1 175 ? 0.745 -14.752 2.531 1.00 87.62 175 GLY A CA 1
ATOM 1401 C C . GLY A 1 175 ? 0.367 -15.957 1.681 1.00 87.62 175 GLY A C 1
ATOM 1402 O O . GLY A 1 175 ? -0.377 -16.827 2.131 1.00 87.62 175 GLY A O 1
ATOM 1403 N N . TYR A 1 176 ? 0.882 -16.019 0.453 1.00 85.12 176 TYR A N 1
ATOM 1404 C CA . TYR A 1 176 ? 0.745 -17.212 -0.379 1.00 85.12 176 TYR A CA 1
ATOM 1405 C C . TYR A 1 176 ? 1.728 -18.292 0.083 1.00 85.12 176 TYR A C 1
ATOM 1407 O O . TYR A 1 176 ? 2.944 -18.073 0.114 1.00 85.12 176 TYR A O 1
ATOM 1415 N N . ILE A 1 177 ? 1.197 -19.467 0.420 1.00 83.06 177 ILE A N 1
ATOM 1416 C CA . ILE A 1 177 ? 1.986 -20.637 0.821 1.00 83.06 177 ILE A CA 1
ATOM 1417 C C . ILE A 1 177 ? 2.944 -21.026 -0.315 1.00 83.06 177 ILE A C 1
ATOM 1419 O O . ILE A 1 177 ? 2.582 -20.968 -1.488 1.00 83.06 177 ILE A O 1
ATOM 1423 N N . GLY A 1 178 ? 4.175 -21.408 0.036 1.00 82.50 178 GLY A N 1
ATOM 1424 C CA . GLY A 1 178 ? 5.187 -21.845 -0.933 1.00 82.50 178 GLY A CA 1
ATOM 1425 C C . GLY A 1 178 ? 5.766 -20.727 -1.808 1.00 82.50 178 GLY A C 1
ATOM 1426 O O . GLY A 1 178 ? 6.410 -21.019 -2.809 1.00 82.50 178 GLY A O 1
ATOM 1427 N N . SER A 1 179 ? 5.545 -19.457 -1.457 1.00 83.88 179 SER A N 1
ATOM 1428 C CA . SER A 1 179 ? 6.076 -18.309 -2.200 1.00 83.88 179 SER A CA 1
ATOM 1429 C C . SER A 1 179 ? 7.141 -17.550 -1.411 1.00 83.88 179 SER A C 1
ATOM 1431 O O . SER A 1 179 ? 7.151 -17.564 -0.183 1.00 83.88 179 SER A O 1
ATOM 1433 N N . SER A 1 180 ? 7.980 -16.770 -2.095 1.00 81.31 180 SER A N 1
ATOM 1434 C CA . SER A 1 180 ? 8.929 -15.872 -1.422 1.00 81.31 180 SER A CA 1
ATOM 1435 C C . SER A 1 180 ? 8.241 -14.884 -0.469 1.00 81.31 180 SER A C 1
ATOM 1437 O O . SER A 1 180 ? 8.870 -14.403 0.467 1.00 81.31 180 SER A O 1
ATOM 1439 N N . GLN A 1 181 ? 6.941 -14.610 -0.653 1.00 80.94 181 GLN A N 1
ATOM 1440 C CA . GLN A 1 181 ? 6.173 -13.756 0.251 1.00 80.94 181 GLN A CA 1
ATOM 1441 C C . GLN A 1 181 ? 6.105 -14.336 1.668 1.00 80.94 181 GLN A C 1
ATOM 1443 O O . GLN A 1 181 ? 6.292 -13.580 2.620 1.00 80.94 181 GLN A O 1
ATOM 1448 N N . ILE A 1 182 ? 5.869 -15.648 1.826 1.00 84.31 182 ILE A N 1
ATOM 1449 C CA . ILE A 1 182 ? 5.798 -16.249 3.167 1.00 84.31 182 ILE A CA 1
ATOM 1450 C C . ILE A 1 182 ? 7.175 -16.250 3.834 1.00 84.31 182 ILE A C 1
ATOM 1452 O O . ILE A 1 182 ? 7.276 -15.943 5.017 1.00 84.31 182 ILE A O 1
ATOM 1456 N N . THR A 1 183 ? 8.246 -16.467 3.063 1.00 81.56 183 THR A N 1
ATOM 1457 C CA . THR A 1 183 ? 9.626 -16.350 3.555 1.00 81.56 183 THR A CA 1
ATOM 1458 C C . THR A 1 183 ? 9.937 -14.926 4.020 1.00 81.56 183 THR A C 1
ATOM 1460 O O . THR A 1 183 ? 10.481 -14.731 5.106 1.00 81.56 183 THR A O 1
ATOM 1463 N N . CYS A 1 184 ? 9.554 -13.906 3.246 1.00 85.06 184 CYS A N 1
ATOM 1464 C CA . CYS A 1 184 ? 9.707 -12.511 3.660 1.00 85.06 184 CYS A CA 1
ATOM 1465 C C . CYS A 1 184 ? 8.897 -12.201 4.925 1.00 85.06 184 CYS A C 1
ATOM 1467 O O . CYS A 1 184 ? 9.402 -11.507 5.806 1.00 85.06 184 CYS A O 1
ATOM 1469 N N . LEU A 1 185 ? 7.676 -12.732 5.038 1.00 87.06 185 LEU A N 1
ATOM 1470 C CA . LEU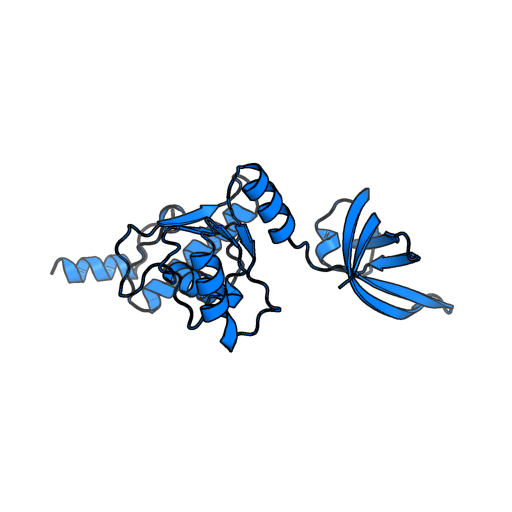 A 1 185 ? 6.826 -12.543 6.211 1.00 87.06 185 LEU A CA 1
ATOM 1471 C C . LEU A 1 185 ? 7.439 -13.185 7.466 1.00 87.06 185 LEU A C 1
ATOM 1473 O O . LEU A 1 185 ? 7.481 -12.543 8.510 1.00 87.06 185 LEU A O 1
ATOM 1477 N N . GLN A 1 186 ? 7.992 -14.396 7.350 1.00 85.00 186 GLN A N 1
ATOM 1478 C CA . GLN A 1 186 ? 8.731 -15.067 8.427 1.00 85.00 186 GLN A CA 1
ATOM 1479 C C . GLN A 1 186 ? 9.954 -14.256 8.869 1.00 85.00 186 GLN A C 1
ATOM 1481 O O . GLN A 1 186 ? 10.174 -14.053 10.060 1.00 85.00 186 GLN A O 1
ATOM 1486 N N . LEU A 1 187 ? 10.743 -13.735 7.924 1.00 84.69 187 LEU A N 1
ATOM 1487 C CA . LEU A 1 187 ? 11.884 -12.874 8.254 1.00 84.69 187 LEU A CA 1
ATOM 1488 C C . LEU A 1 187 ? 11.440 -11.581 8.948 1.00 84.69 187 LEU A C 1
ATOM 1490 O O . LEU A 1 187 ? 12.106 -11.119 9.872 1.00 84.69 187 LEU A O 1
ATOM 1494 N N . MET A 1 188 ? 10.319 -10.999 8.522 1.00 88.06 188 MET A N 1
ATOM 1495 C CA . MET A 1 188 ? 9.736 -9.828 9.175 1.00 88.06 188 MET A CA 1
ATOM 1496 C C . MET A 1 188 ? 9.255 -10.141 10.592 1.00 88.06 188 MET A C 1
ATOM 1498 O O . MET A 1 188 ? 9.537 -9.351 11.490 1.00 88.06 188 MET A O 1
ATOM 1502 N N . ALA A 1 189 ? 8.612 -11.290 10.809 1.00 85.81 189 ALA A N 1
ATOM 1503 C CA . ALA A 1 189 ? 8.205 -11.765 12.131 1.00 85.81 189 ALA A CA 1
ATOM 1504 C C . ALA A 1 189 ? 9.405 -11.879 13.081 1.00 85.81 189 ALA A C 1
ATOM 1506 O O . ALA A 1 189 ? 9.380 -11.316 14.175 1.00 85.81 189 ALA A O 1
ATOM 1507 N N . LYS A 1 190 ? 10.504 -12.496 12.624 1.00 83.00 190 LYS A N 1
ATOM 1508 C CA . LYS A 1 190 ? 11.751 -12.593 13.401 1.00 83.00 190 LYS A CA 1
ATOM 1509 C C . LYS A 1 190 ? 12.318 -11.216 13.747 1.00 83.00 190 LYS A C 1
ATOM 1511 O O . LYS A 1 190 ? 12.679 -10.963 14.892 1.00 83.00 190 LYS A O 1
ATOM 1516 N N . LYS A 1 191 ? 12.367 -10.294 12.778 1.00 85.19 191 LYS A N 1
ATOM 1517 C CA . LYS A 1 191 ? 12.863 -8.928 13.021 1.00 85.19 191 LYS A CA 1
ATOM 1518 C C . LYS A 1 191 ? 11.977 -8.144 13.994 1.00 85.19 191 LYS A C 1
ATOM 1520 O O . LYS A 1 191 ? 12.503 -7.393 14.809 1.00 85.19 191 LYS A O 1
ATOM 1525 N N . ILE A 1 192 ? 10.656 -8.303 13.902 1.00 84.00 192 ILE A N 1
ATOM 1526 C CA . ILE A 1 192 ? 9.688 -7.677 14.813 1.00 84.00 192 ILE A CA 1
ATOM 1527 C C . ILE A 1 192 ? 9.895 -8.196 16.235 1.00 84.00 192 ILE A C 1
ATOM 1529 O O . ILE A 1 192 ? 10.023 -7.377 17.142 1.00 84.00 192 ILE A O 1
ATOM 1533 N N . ALA A 1 193 ? 10.010 -9.515 16.408 1.00 80.62 193 ALA A N 1
ATOM 1534 C CA . ALA A 1 193 ? 10.220 -10.139 17.712 1.00 80.62 193 ALA A CA 1
ATOM 1535 C C . ALA A 1 193 ? 11.513 -9.645 18.381 1.00 80.62 193 ALA A C 1
ATOM 1537 O O . ALA A 1 193 ? 11.479 -9.193 19.522 1.00 80.62 193 ALA A O 1
ATOM 1538 N N . VAL A 1 194 ? 12.630 -9.619 17.642 1.00 81.69 194 VAL A N 1
ATOM 1539 C CA . VAL A 1 194 ? 13.915 -9.092 18.147 1.00 81.69 194 VAL A CA 1
ATOM 1540 C C . VAL A 1 194 ? 13.825 -7.598 18.486 1.00 81.69 194 VAL A C 1
ATOM 1542 O O . VAL A 1 194 ? 14.387 -7.135 19.479 1.00 81.69 194 VAL A O 1
ATOM 1545 N N . SER A 1 195 ? 13.108 -6.816 17.676 1.00 81.50 195 SER A N 1
ATOM 1546 C CA . SER A 1 195 ? 12.922 -5.386 17.939 1.00 81.50 195 SER A CA 1
ATOM 1547 C C . SER A 1 195 ? 12.074 -5.129 19.190 1.00 81.50 195 SER A C 1
ATOM 1549 O O . SER A 1 195 ? 12.335 -4.157 19.902 1.00 81.50 195 SER A O 1
ATOM 1551 N N . GLN A 1 196 ? 11.062 -5.962 19.449 1.00 76.81 196 GLN A N 1
ATOM 1552 C CA . GLN A 1 196 ? 10.206 -5.863 20.634 1.00 76.81 196 GLN A CA 1
ATOM 1553 C C . GLN A 1 196 ? 10.953 -6.284 21.897 1.00 76.81 196 GLN A C 1
ATOM 1555 O O . GLN A 1 196 ? 10.953 -5.520 22.861 1.00 76.81 196 GLN A O 1
ATOM 1560 N N . SER A 1 197 ? 11.682 -7.404 21.855 1.00 71.56 197 SER A N 1
ATOM 1561 C CA . SER A 1 197 ? 12.466 -7.880 23.001 1.00 71.56 197 SER A CA 1
ATOM 1562 C C . SER A 1 197 ? 13.535 -6.871 23.425 1.00 71.56 197 SER A C 1
ATOM 1564 O O . SER A 1 197 ? 13.674 -6.581 24.609 1.00 71.56 197 SER A O 1
ATOM 1566 N N . THR A 1 198 ? 14.220 -6.246 22.460 1.00 74.19 198 THR A N 1
ATOM 1567 C CA . THR A 1 198 ? 15.194 -5.171 22.730 1.00 74.19 198 THR A CA 1
ATOM 1568 C C . THR A 1 198 ? 14.544 -3.960 23.410 1.00 74.19 198 THR A C 1
ATOM 1570 O O . THR A 1 198 ? 15.191 -3.257 24.181 1.00 74.19 198 THR A O 1
ATOM 1573 N N . SER A 1 199 ? 13.262 -3.710 23.134 1.00 70.12 199 SER A N 1
ATOM 1574 C CA . SER A 1 199 ? 12.505 -2.587 23.700 1.00 70.12 199 SER A CA 1
ATOM 1575 C C . SER A 1 199 ? 11.804 -2.935 25.021 1.00 70.12 199 SER A C 1
ATOM 1577 O O . SER A 1 199 ? 11.175 -2.059 25.609 1.00 70.12 199 SER A O 1
ATOM 1579 N N . GLY A 1 200 ? 11.909 -4.186 25.490 1.00 63.19 200 GLY A N 1
ATOM 1580 C CA . GLY A 1 200 ? 11.227 -4.676 26.692 1.00 63.19 200 GLY A CA 1
ATOM 1581 C C . GLY A 1 200 ? 9.739 -4.997 26.502 1.00 63.19 200 GLY A C 1
ATOM 1582 O O . GLY A 1 200 ? 9.052 -5.246 27.489 1.00 63.19 200 GLY A O 1
ATOM 1583 N N . ASP A 1 201 ? 9.239 -5.006 25.262 1.00 62.25 201 ASP A N 1
ATOM 1584 C CA . ASP A 1 201 ? 7.871 -5.427 24.941 1.00 62.25 201 ASP A CA 1
ATOM 1585 C C . ASP A 1 201 ? 7.827 -6.962 24.820 1.00 62.25 201 ASP A C 1
ATOM 1587 O O . ASP A 1 201 ? 8.648 -7.560 24.117 1.00 62.25 201 ASP A O 1
ATOM 1591 N N . VAL A 1 202 ? 6.843 -7.607 25.458 1.00 56.81 202 VAL A N 1
ATOM 1592 C CA . VAL A 1 202 ? 6.580 -9.041 25.249 1.00 56.81 202 VAL A CA 1
ATOM 1593 C C . VAL A 1 202 ? 6.034 -9.234 23.826 1.00 56.81 202 VAL A C 1
ATOM 1595 O O . VAL A 1 202 ? 5.065 -8.561 23.461 1.00 56.81 202 VAL A O 1
ATOM 1598 N N . PRO A 1 203 ? 6.626 -10.122 23.005 1.00 54.75 203 PRO A N 1
ATOM 1599 C CA . PRO A 1 203 ? 6.075 -10.449 21.698 1.00 54.75 203 PRO A CA 1
ATOM 1600 C C . PRO A 1 203 ? 4.741 -11.173 21.893 1.00 54.75 203 PRO A C 1
ATOM 1602 O O . PRO A 1 203 ? 4.703 -12.292 22.398 1.00 54.75 203 PRO A O 1
ATOM 1605 N N . GLU A 1 204 ? 3.647 -10.495 21.557 1.00 55.44 204 GLU A N 1
ATOM 1606 C CA . GLU A 1 204 ? 2.309 -11.085 21.516 1.00 55.44 204 GLU A CA 1
ATOM 1607 C C . GLU A 1 204 ? 1.589 -10.559 20.261 1.00 55.44 204 GLU A C 1
ATOM 1609 O O . GLU A 1 204 ? 0.705 -9.700 20.292 1.00 55.44 204 GLU A O 1
ATOM 1614 N N . SER A 1 205 ? 2.075 -10.988 19.097 1.00 62.41 205 SER A N 1
ATOM 1615 C CA . SER A 1 205 ? 1.614 -10.564 17.775 1.00 62.41 205 SER A CA 1
ATOM 1616 C C . SER A 1 205 ? 1.135 -11.751 16.937 1.00 62.41 205 SER A C 1
ATOM 1618 O O . SER A 1 205 ? 1.629 -12.868 17.060 1.00 62.41 205 SER A O 1
ATOM 1620 N N . GLY A 1 206 ? 0.214 -11.522 15.992 1.00 57.97 206 GLY A N 1
ATOM 1621 C CA . GLY A 1 206 ? -0.240 -12.576 15.066 1.00 57.97 206 GLY A CA 1
ATOM 1622 C C . GLY A 1 206 ? 0.883 -13.198 14.214 1.00 57.97 206 GLY A C 1
ATOM 1623 O O . GLY A 1 206 ? 0.720 -14.294 13.677 1.00 57.97 206 GLY A O 1
ATOM 1624 N N . LEU A 1 207 ? 2.036 -12.526 14.119 1.00 67.12 207 LEU A N 1
ATOM 1625 C CA . LEU A 1 207 ? 3.232 -13.018 13.435 1.00 67.12 207 LEU A CA 1
ATOM 1626 C C . LEU A 1 207 ? 4.033 -14.026 14.268 1.00 67.12 207 LEU A C 1
ATOM 1628 O O . LEU A 1 207 ? 4.852 -14.742 13.697 1.00 67.12 207 LEU A O 1
ATOM 1632 N N . ASP A 1 208 ? 3.782 -14.138 15.571 1.00 64.50 208 ASP A N 1
ATOM 1633 C CA . ASP A 1 208 ? 4.533 -15.039 16.452 1.00 64.50 208 ASP A CA 1
ATOM 1634 C C . ASP A 1 208 ? 4.271 -16.506 16.107 1.00 64.50 208 ASP A C 1
ATOM 1636 O O . ASP A 1 208 ? 5.161 -17.341 16.223 1.00 64.50 208 ASP A O 1
ATOM 1640 N N . SER A 1 209 ? 3.097 -16.805 15.539 1.00 64.31 209 SER A N 1
ATOM 1641 C CA . SER A 1 209 ? 2.774 -18.117 14.960 1.00 64.31 209 SER A CA 1
ATOM 1642 C C . SER A 1 209 ? 3.752 -18.573 13.862 1.00 64.31 209 SER A C 1
ATOM 1644 O O . SER A 1 209 ? 3.842 -19.766 13.568 1.00 64.31 209 SER A O 1
ATOM 1646 N N . LEU A 1 210 ? 4.491 -17.639 13.250 1.00 61.19 210 LEU A N 1
ATOM 1647 C CA . LEU A 1 210 ? 5.497 -17.908 12.220 1.00 61.19 210 LEU A CA 1
ATOM 1648 C C . LEU A 1 210 ? 6.908 -18.107 12.796 1.00 61.19 210 LEU A C 1
ATOM 1650 O O . LEU A 1 210 ? 7.793 -18.568 12.070 1.00 61.19 210 LEU A O 1
ATOM 1654 N N . ASN A 1 211 ? 7.131 -17.776 14.070 1.00 61.94 211 ASN A N 1
ATOM 1655 C CA . ASN A 1 211 ? 8.398 -17.989 14.760 1.00 61.94 211 ASN A CA 1
ATOM 1656 C C . ASN A 1 211 ? 8.413 -19.407 15.354 1.00 61.94 211 ASN A C 1
ATOM 1658 O O . ASN A 1 211 ? 7.938 -19.647 16.455 1.00 61.94 211 ASN A O 1
ATOM 1662 N N . GLN A 1 212 ? 8.947 -20.362 14.587 1.00 53.62 212 GLN A N 1
ATOM 1663 C CA . GLN A 1 212 ? 9.127 -21.755 15.029 1.00 53.62 212 GLN A CA 1
ATOM 1664 C C . GLN A 1 212 ? 10.405 -21.969 15.858 1.00 53.62 212 GLN A C 1
ATOM 1666 O O . GLN A 1 212 ? 10.559 -23.014 16.485 1.00 53.62 212 GLN A O 1
ATOM 1671 N N . ASP A 1 213 ? 11.314 -20.991 15.862 1.00 53.78 213 ASP A N 1
ATOM 1672 C CA . ASP A 1 213 ? 12.522 -21.030 16.681 1.00 53.78 213 ASP A CA 1
ATOM 1673 C C . ASP A 1 213 ? 12.142 -20.589 18.100 1.00 53.78 213 ASP A C 1
ATOM 1675 O O . ASP A 1 213 ? 11.667 -19.471 18.297 1.00 53.78 213 ASP A O 1
ATOM 1679 N N . GLY A 1 214 ? 12.276 -21.520 19.049 1.00 50.84 214 GLY A N 1
ATOM 1680 C CA . GLY A 1 214 ? 11.816 -21.405 20.431 1.00 50.84 214 GLY A CA 1
ATOM 1681 C C . GLY A 1 214 ? 12.352 -20.202 21.208 1.00 50.84 214 GLY A C 1
ATOM 1682 O O . GLY A 1 214 ? 13.289 -19.530 20.779 1.00 50.84 214 GLY A O 1
ATOM 1683 N N . ASP A 1 215 ? 11.700 -19.970 22.356 1.00 53.41 215 ASP A N 1
ATOM 1684 C CA . ASP A 1 215 ? 11.879 -18.858 23.297 1.00 53.41 215 ASP A CA 1
ATOM 1685 C C . ASP A 1 215 ? 13.274 -18.216 23.229 1.00 53.41 215 ASP A C 1
ATOM 1687 O O . ASP A 1 215 ? 14.296 -18.853 23.500 1.00 53.41 215 ASP A O 1
ATOM 1691 N N . SER A 1 216 ? 13.307 -16.927 22.884 1.00 61.81 216 SER A N 1
ATOM 1692 C CA . SER A 1 216 ? 14.540 -16.150 22.898 1.00 61.81 216 SER A CA 1
ATOM 1693 C C . SER A 1 216 ? 15.150 -16.159 24.308 1.00 61.81 216 SER A C 1
ATOM 1695 O O . SER A 1 216 ? 14.437 -16.259 25.311 1.00 61.81 216 SER A O 1
ATOM 1697 N N . VAL A 1 217 ? 16.480 -16.072 24.405 1.00 58.88 217 VAL A N 1
ATOM 1698 C CA . VAL A 1 217 ? 17.210 -16.109 25.690 1.00 58.88 217 VAL A CA 1
ATOM 1699 C C . VAL A 1 217 ? 16.663 -15.056 26.666 1.00 58.88 217 VAL A C 1
ATOM 1701 O O . VAL A 1 217 ? 16.585 -15.287 27.872 1.00 58.88 217 VAL A O 1
ATOM 1704 N N . GLU A 1 218 ? 16.205 -13.926 26.132 1.00 59.09 218 GLU A N 1
ATOM 1705 C CA . GLU A 1 218 ? 15.575 -12.836 26.871 1.00 59.09 218 GLU A CA 1
ATOM 1706 C C . GLU A 1 218 ? 14.205 -13.233 27.451 1.00 59.09 218 GLU A C 1
ATOM 1708 O O . GLU A 1 218 ? 13.918 -12.916 28.605 1.00 59.09 218 GLU A O 1
ATOM 1713 N N . MET A 1 219 ? 13.381 -13.979 26.705 1.00 60.75 219 MET A N 1
ATOM 1714 C CA . MET A 1 219 ? 12.086 -14.487 27.183 1.00 60.75 219 MET A CA 1
ATOM 1715 C C . MET A 1 219 ? 12.249 -15.544 28.278 1.00 60.75 219 MET A C 1
ATOM 1717 O O . MET A 1 219 ? 11.484 -15.554 29.247 1.00 60.75 219 MET A O 1
ATOM 1721 N N . ALA A 1 220 ? 13.262 -16.406 28.162 1.00 61.31 220 ALA A N 1
ATOM 1722 C CA . ALA A 1 220 ? 13.595 -17.374 29.205 1.00 61.31 220 ALA A CA 1
ATOM 1723 C C . ALA A 1 220 ? 13.989 -16.672 30.519 1.00 61.31 220 ALA A C 1
ATOM 1725 O O . ALA A 1 220 ? 13.540 -17.073 31.596 1.00 61.31 220 ALA A O 1
ATOM 1726 N N . LEU A 1 221 ? 14.764 -15.586 30.429 1.00 57.31 221 LEU A N 1
ATOM 1727 C CA . LEU A 1 221 ? 15.167 -14.782 31.583 1.00 57.31 221 LEU A CA 1
ATOM 1728 C C . LEU A 1 221 ? 13.981 -14.017 32.198 1.00 57.31 221 LEU A C 1
ATOM 1730 O O . LEU A 1 221 ? 13.813 -14.018 33.416 1.00 57.31 221 LEU A O 1
ATOM 1734 N N . ALA A 1 222 ? 13.113 -13.422 31.374 1.00 61.81 222 ALA A N 1
ATOM 1735 C CA . ALA A 1 222 ? 11.918 -12.718 31.845 1.00 61.81 222 ALA A CA 1
ATOM 1736 C C . ALA A 1 222 ? 10.966 -13.645 32.624 1.00 61.81 222 ALA A C 1
ATOM 1738 O O . ALA A 1 222 ? 10.454 -13.266 33.678 1.00 61.81 222 ALA A O 1
ATOM 1739 N N . ARG A 1 223 ? 10.783 -14.893 32.169 1.00 62.56 223 ARG A N 1
ATOM 1740 C CA . ARG A 1 223 ? 9.971 -15.892 32.890 1.00 62.56 223 ARG A CA 1
ATOM 1741 C C . ARG A 1 223 ? 10.577 -16.306 34.234 1.00 62.56 223 ARG A C 1
ATOM 1743 O O . ARG A 1 223 ? 9.820 -16.597 35.154 1.00 62.56 223 ARG A O 1
ATOM 1750 N N . GLN A 1 224 ? 11.905 -16.326 34.374 1.00 64.12 224 GLN A N 1
ATOM 1751 C CA . GLN A 1 224 ? 12.543 -16.587 35.672 1.00 64.12 224 GLN A CA 1
ATOM 1752 C C . GLN A 1 224 ? 12.281 -15.467 36.681 1.00 64.12 224 GLN A C 1
ATOM 1754 O O . GLN A 1 224 ? 12.142 -15.752 37.864 1.00 64.12 224 GLN A O 1
ATOM 1759 N N . ILE A 1 225 ? 12.172 -14.220 36.218 1.00 65.12 225 ILE A N 1
ATOM 1760 C CA . ILE A 1 225 ? 11.883 -13.064 37.076 1.00 65.12 225 ILE A CA 1
ATOM 1761 C C . ILE A 1 225 ? 10.408 -13.037 37.501 1.00 65.12 225 ILE A C 1
ATOM 1763 O O . ILE A 1 225 ? 10.116 -12.685 38.634 1.00 65.12 225 ILE A O 1
ATOM 1767 N N . ILE A 1 226 ? 9.478 -13.428 36.623 1.00 63.81 226 ILE A N 1
ATOM 1768 C CA . ILE A 1 226 ? 8.035 -13.472 36.942 1.00 63.81 226 ILE A CA 1
ATOM 1769 C C . ILE A 1 226 ? 7.695 -14.603 37.931 1.00 63.81 226 ILE A C 1
ATOM 1771 O O . ILE A 1 226 ? 6.721 -14.501 38.671 1.00 63.81 226 ILE A O 1
ATOM 1775 N N . ASN A 1 227 ? 8.492 -15.675 37.942 1.00 51.84 227 ASN A N 1
ATOM 1776 C CA . ASN A 1 227 ? 8.297 -16.840 38.811 1.00 51.84 227 ASN A CA 1
ATOM 1777 C C . ASN A 1 227 ? 9.131 -16.800 40.111 1.00 51.84 227 ASN A C 1
ATOM 1779 O O . ASN A 1 227 ? 9.183 -17.814 40.812 1.00 51.84 227 ASN A O 1
ATOM 1783 N N . ALA A 1 228 ? 9.797 -15.681 40.408 1.00 43.53 228 ALA A N 1
ATOM 1784 C CA . ALA A 1 228 ? 10.532 -15.433 41.652 1.00 43.53 228 ALA A CA 1
ATOM 1785 C C . ALA A 1 228 ? 9.716 -14.529 42.586 1.00 43.53 228 ALA A C 1
ATOM 1787 O O . ALA A 1 228 ? 9.761 -14.778 43.812 1.00 43.53 228 ALA A O 1
#

Radius of gyration: 22.78 Å; chains: 1; bounding box: 51×40×75 Å